Protein AF-A0A9P7XGH2-F1 (afdb_monomer_lite)

Secondary structure (DSSP, 8-state):
------------------------S---GGGSS-----HHHHHHHHHHHHHHHHHHHHHH--HHHHHHHHHHHHHHHHHS-TT-TTHHHHHHHHHHHHHHHHHHH--HHHHHHHHHHHHHHHHTS-TT-TTHHHHHHHHHHHHHHHHHHH--HHHHHHHHHHHHHHHHTSPTT-TTHHHHHHHH---SSS-------------S--

Sequence (206 aa):
MGQCVIYLRSFNQARTSAISPSYPVTMDMDTLVSDESDPETRAASLYNLALDLWDRFEQTGDRGDLDESIKYDQAALNLRPDGHPDRGSSLYNLAVGLRTRFKQTGDRDDLDESIKYHQAALNLRPEGHPDRGSSLNNLAVGLGTRFKQTGDRDDLDESIKYHQAALNLQPEGHPDRGCCLSQVGTRDHGTMPSVFKVERCRQCTE

Structure (mmCIF, N/CA/C/O backbone):
data_AF-A0A9P7XGH2-F1
#
_entry.id   AF-A0A9P7XGH2-F1
#
loop_
_atom_site.group_PDB
_atom_site.id
_atom_site.type_symbol
_atom_site.label_atom_id
_atom_site.label_alt_id
_atom_site.label_comp_id
_atom_site.label_asym_id
_atom_site.label_entity_id
_atom_site.label_seq_id
_atom_site.pdbx_PDB_ins_code
_atom_site.Cartn_x
_atom_site.Cartn_y
_atom_site.Cartn_z
_atom_site.occupancy
_atom_site.B_iso_or_equiv
_atom_site.auth_seq_id
_atom_site.auth_comp_id
_atom_site.auth_asym_id
_atom_site.auth_atom_id
_atom_site.pdbx_PDB_model_num
ATOM 1 N N . MET A 1 1 ? 78.042 18.418 -9.793 1.00 35.88 1 MET A N 1
ATOM 2 C CA . MET A 1 1 ? 78.919 17.842 -10.840 1.00 35.88 1 MET A CA 1
ATOM 3 C C . MET A 1 1 ? 78.740 16.330 -10.765 1.00 35.88 1 MET A C 1
ATOM 5 O O . MET A 1 1 ? 78.879 15.829 -9.666 1.00 35.88 1 MET A O 1
ATOM 9 N N . GLY A 1 2 ? 78.365 15.529 -11.755 1.00 34.88 2 GLY A N 1
ATOM 10 C CA . GLY A 1 2 ? 77.997 15.662 -13.163 1.00 34.88 2 GLY A CA 1
ATOM 11 C C . GLY A 1 2 ? 77.379 14.307 -13.587 1.00 34.88 2 GLY A C 1
ATOM 12 O O . GLY A 1 2 ? 77.587 13.302 -12.912 1.00 34.88 2 GLY A O 1
ATOM 13 N N . GLN A 1 3 ? 76.559 14.317 -14.637 1.00 38.09 3 GLN A N 1
ATOM 14 C CA . GLN A 1 3 ? 75.756 13.203 -15.176 1.00 38.09 3 GLN A CA 1
ATOM 15 C C . GLN A 1 3 ? 76.576 12.164 -15.974 1.00 38.09 3 GLN A C 1
ATOM 17 O O . GLN A 1 3 ? 77.674 12.488 -16.415 1.00 38.09 3 GLN A O 1
ATOM 22 N N . CYS A 1 4 ? 75.992 10.969 -16.205 1.00 29.88 4 CYS A N 1
ATOM 23 C CA . CYS A 1 4 ? 75.852 10.243 -17.503 1.00 29.88 4 CYS A CA 1
ATOM 24 C C . CYS A 1 4 ? 75.569 8.739 -17.265 1.00 29.88 4 CYS A C 1
ATOM 26 O O . CYS A 1 4 ? 76.458 8.021 -16.827 1.00 29.88 4 CYS A O 1
ATOM 28 N N . VAL A 1 5 ? 74.320 8.252 -17.222 1.00 39.16 5 VAL A N 1
ATOM 29 C CA . VAL A 1 5 ? 73.377 7.776 -18.274 1.00 39.16 5 VAL A CA 1
ATOM 30 C C . VAL A 1 5 ? 73.862 6.644 -19.226 1.00 39.16 5 VAL A C 1
ATOM 32 O O . VAL A 1 5 ? 74.855 6.779 -19.928 1.00 39.16 5 VAL A O 1
ATOM 35 N N . ILE A 1 6 ? 72.995 5.615 -19.305 1.00 37.88 6 ILE A N 1
ATOM 36 C CA . ILE A 1 6 ? 72.708 4.590 -20.342 1.00 37.88 6 ILE A CA 1
ATOM 37 C C . ILE A 1 6 ? 73.544 3.295 -20.352 1.00 37.88 6 ILE A C 1
ATOM 39 O O . ILE A 1 6 ? 74.638 3.227 -20.898 1.00 37.88 6 ILE A O 1
ATOM 43 N N . TYR A 1 7 ? 72.916 2.207 -19.882 1.00 31.69 7 TYR A N 1
ATOM 44 C CA . TYR A 1 7 ? 73.227 0.828 -20.272 1.00 31.69 7 TYR A CA 1
ATOM 45 C C . TYR A 1 7 ? 72.056 0.282 -21.105 1.00 31.69 7 TYR A C 1
ATOM 47 O O . TYR A 1 7 ? 70.979 0.024 -20.573 1.00 31.69 7 TYR A O 1
ATOM 55 N N . LEU A 1 8 ? 72.270 0.088 -22.407 1.00 32.69 8 LEU A N 1
ATOM 56 C CA . LEU A 1 8 ? 71.475 -0.818 -23.236 1.00 32.69 8 LEU A CA 1
ATOM 57 C C . LEU A 1 8 ? 72.338 -2.055 -23.489 1.00 32.69 8 LEU A C 1
ATOM 59 O O . LEU A 1 8 ? 73.343 -1.980 -24.194 1.00 32.69 8 LEU A O 1
ATOM 63 N N . ARG A 1 9 ? 71.962 -3.195 -22.907 1.00 38.41 9 ARG A N 1
ATOM 64 C CA . ARG A 1 9 ? 72.458 -4.505 -23.338 1.00 38.41 9 ARG A CA 1
ATOM 65 C C . ARG A 1 9 ? 71.292 -5.341 -23.831 1.00 38.41 9 ARG A C 1
ATOM 67 O O . ARG A 1 9 ? 70.479 -5.824 -23.052 1.00 38.41 9 ARG A O 1
ATOM 74 N N . SER A 1 10 ? 71.264 -5.508 -25.144 1.00 33.97 10 SER A N 1
ATOM 75 C CA . SER A 1 10 ? 70.539 -6.553 -25.847 1.00 33.97 10 SER A CA 1
ATOM 76 C C . SER A 1 10 ? 71.055 -7.924 -25.406 1.00 33.97 10 SER A C 1
ATOM 78 O O . SER A 1 10 ? 72.261 -8.163 -25.446 1.00 33.97 10 SER A O 1
ATOM 80 N N . PHE A 1 11 ? 70.157 -8.841 -25.051 1.00 33.25 11 PHE A N 1
ATOM 81 C CA . PHE A 1 11 ? 70.430 -10.275 -25.098 1.00 33.25 11 PHE A CA 1
ATOM 82 C C . PHE A 1 11 ? 69.208 -10.995 -25.661 1.00 33.25 11 PHE A C 1
ATOM 84 O O . PHE A 1 11 ? 68.096 -10.891 -25.155 1.00 33.25 11 PHE A O 1
ATOM 91 N N . ASN A 1 12 ? 69.451 -11.677 -26.770 1.00 30.53 12 ASN A N 1
ATOM 92 C CA . ASN A 1 12 ? 68.512 -12.474 -27.532 1.00 30.53 12 ASN A CA 1
ATOM 93 C C . ASN A 1 12 ? 68.791 -13.942 -27.180 1.00 30.53 12 ASN A C 1
ATOM 95 O O . ASN A 1 12 ? 69.929 -14.358 -27.375 1.00 30.53 12 ASN A O 1
ATOM 99 N N . GLN A 1 13 ? 67.811 -14.694 -26.658 1.00 34.50 13 GLN A N 1
ATOM 100 C CA . GLN A 1 13 ? 67.451 -16.053 -27.112 1.00 34.50 13 GLN A CA 1
ATOM 101 C C . GLN A 1 13 ? 66.527 -16.827 -26.145 1.00 34.50 13 GLN A C 1
ATOM 103 O O . GLN A 1 13 ? 66.853 -17.071 -24.992 1.00 34.50 13 GLN A O 1
ATOM 108 N N . ALA A 1 14 ? 65.443 -17.320 -26.756 1.00 33.69 14 ALA A N 1
ATOM 109 C CA . ALA A 1 14 ? 64.904 -18.685 -26.699 1.00 33.69 14 ALA A CA 1
ATOM 110 C C . ALA A 1 14 ? 64.031 -19.182 -25.517 1.00 33.69 14 ALA A C 1
ATOM 112 O O . ALA A 1 14 ? 64.507 -19.594 -24.470 1.00 33.69 14 ALA A O 1
ATOM 113 N N . ARG A 1 15 ? 62.747 -19.359 -25.887 1.00 42.00 15 ARG A N 1
ATOM 114 C CA . ARG A 1 15 ? 61.874 -20.549 -25.737 1.00 42.00 15 ARG A CA 1
ATOM 115 C C . ARG A 1 15 ? 61.476 -21.041 -24.338 1.00 42.00 15 ARG A C 1
ATOM 117 O O . ARG A 1 15 ? 62.204 -21.796 -23.716 1.00 42.00 15 ARG A O 1
ATOM 124 N N . THR A 1 16 ? 60.192 -20.846 -24.033 1.00 36.69 16 THR A N 1
ATOM 125 C CA . THR A 1 16 ? 59.239 -21.856 -23.511 1.00 36.69 16 THR A CA 1
ATOM 126 C C . THR A 1 16 ? 57.826 -21.399 -23.935 1.00 36.69 16 THR A C 1
ATOM 128 O O . THR A 1 16 ? 57.412 -20.293 -23.629 1.00 36.69 16 THR A O 1
ATOM 131 N N . SER A 1 17 ? 57.264 -21.972 -25.006 1.00 34.72 17 SER A N 1
ATOM 132 C CA . SER A 1 17 ? 56.155 -22.948 -25.005 1.00 34.72 17 SER A CA 1
ATOM 133 C C . SER A 1 17 ? 54.798 -22.435 -24.484 1.00 34.72 17 SER A C 1
ATOM 135 O O . SER A 1 17 ? 54.632 -22.276 -23.283 1.00 34.72 17 SER A O 1
ATOM 137 N N . ALA A 1 18 ? 53.835 -22.370 -25.421 1.00 37.03 18 ALA A N 1
ATOM 138 C CA . ALA A 1 18 ? 52.419 -22.760 -25.296 1.00 37.03 18 ALA A CA 1
ATOM 139 C C . ALA A 1 18 ? 51.323 -21.667 -25.445 1.00 37.03 18 ALA A C 1
ATOM 141 O O . ALA A 1 18 ? 51.061 -20.885 -24.544 1.00 37.03 18 ALA A O 1
ATOM 142 N N . ILE A 1 19 ? 50.623 -21.778 -26.588 1.00 37.81 19 ILE A N 1
ATOM 143 C CA . ILE A 1 19 ? 49.158 -21.729 -26.785 1.00 37.81 19 ILE A CA 1
ATOM 144 C C . ILE A 1 19 ? 48.459 -20.358 -26.733 1.00 37.81 19 ILE A C 1
ATOM 146 O O . ILE A 1 19 ? 48.062 -19.860 -25.686 1.00 37.81 19 ILE A O 1
ATOM 150 N N . SER A 1 20 ? 48.147 -19.846 -27.924 1.00 33.94 20 SER A N 1
ATOM 151 C CA . SER A 1 20 ? 46.993 -18.987 -28.199 1.00 33.94 20 SER A CA 1
ATOM 152 C C . SER A 1 20 ? 45.978 -19.776 -29.042 1.00 33.94 20 SER A C 1
ATOM 154 O O . SER A 1 20 ? 46.349 -20.266 -30.110 1.00 33.94 20 SER A O 1
ATOM 156 N N . PRO A 1 21 ? 44.703 -19.913 -28.634 1.00 38.50 21 PRO A N 1
ATOM 157 C CA . PRO A 1 21 ? 43.643 -20.261 -29.564 1.00 38.50 21 PRO A CA 1
ATOM 158 C C . PRO A 1 21 ? 43.155 -18.980 -30.245 1.00 38.50 21 PRO A C 1
ATOM 160 O O . PRO A 1 21 ? 42.639 -18.061 -29.611 1.00 38.50 21 PRO A O 1
ATOM 163 N N . SER A 1 22 ? 43.350 -18.931 -31.556 1.00 40.28 22 SER A N 1
ATOM 164 C CA . SER A 1 22 ? 42.705 -18.002 -32.475 1.00 40.28 22 SER A CA 1
ATOM 165 C C . SER A 1 22 ? 41.185 -18.192 -32.428 1.00 40.28 22 SER A C 1
ATOM 167 O O . SER A 1 22 ? 40.693 -19.234 -32.861 1.00 40.28 22 SER A O 1
ATOM 169 N N . TYR A 1 23 ? 40.439 -17.203 -31.935 1.00 42.50 23 TYR A N 1
ATOM 170 C CA . TYR A 1 23 ? 38.986 -17.169 -32.108 1.00 42.50 23 TYR A CA 1
ATOM 171 C C . TYR A 1 23 ? 38.669 -16.789 -33.563 1.00 42.50 23 TYR A C 1
ATOM 173 O O . TYR A 1 23 ? 39.132 -15.738 -34.018 1.00 42.50 23 TYR A O 1
ATOM 181 N N . PRO A 1 24 ? 37.934 -17.617 -34.327 1.00 38.97 24 PRO A N 1
ATOM 182 C CA . PRO A 1 24 ? 37.525 -17.248 -35.671 1.00 38.97 24 PRO A CA 1
ATOM 183 C C . PRO A 1 24 ? 36.472 -16.135 -35.614 1.00 38.97 24 PRO A C 1
ATOM 185 O O . PRO A 1 24 ? 35.442 -16.241 -34.953 1.00 38.97 24 PRO A O 1
ATOM 188 N N . VAL A 1 25 ? 36.768 -15.057 -36.335 1.00 48.22 25 VAL A N 1
ATOM 189 C CA . VAL A 1 25 ? 35.866 -13.951 -36.650 1.00 48.22 25 VAL A CA 1
ATOM 190 C C . VAL A 1 25 ? 34.803 -14.475 -37.611 1.00 48.22 25 VAL A C 1
ATOM 192 O O . VAL A 1 25 ? 35.104 -14.712 -38.775 1.00 48.22 25 VAL A O 1
ATOM 195 N N . THR A 1 26 ? 33.600 -14.726 -37.100 1.00 48.69 26 THR A N 1
ATOM 196 C CA . THR A 1 26 ? 32.286 -14.641 -37.775 1.00 48.69 26 THR A CA 1
ATOM 197 C C . THR A 1 26 ? 31.223 -15.084 -36.761 1.00 48.69 26 THR A C 1
ATOM 199 O O . THR A 1 26 ? 30.710 -16.194 -36.808 1.00 48.69 26 THR A O 1
ATOM 202 N N . MET A 1 27 ? 30.930 -14.230 -35.773 1.00 39.72 27 MET A N 1
ATOM 203 C CA . MET A 1 27 ? 29.610 -14.269 -35.135 1.00 39.72 27 MET A CA 1
ATOM 204 C C . MET A 1 27 ? 28.707 -13.404 -36.003 1.00 39.72 27 MET A C 1
ATOM 206 O O . MET A 1 27 ? 28.924 -12.196 -36.109 1.00 39.72 27 MET A O 1
ATOM 210 N N . ASP A 1 28 ? 27.762 -14.050 -36.677 1.00 37.66 28 ASP A N 1
ATOM 211 C CA . ASP A 1 28 ? 26.707 -13.393 -37.434 1.00 37.66 28 ASP A CA 1
ATOM 212 C C . ASP A 1 28 ? 25.962 -12.406 -36.529 1.00 37.66 28 ASP A C 1
ATOM 214 O O . ASP A 1 28 ? 25.373 -12.781 -35.511 1.00 37.66 28 ASP A O 1
ATOM 218 N N . MET A 1 29 ? 25.968 -11.132 -36.926 1.00 45.00 29 MET A N 1
ATOM 219 C CA . MET A 1 29 ? 25.292 -10.032 -36.229 1.00 45.00 29 MET A CA 1
ATOM 220 C C . MET A 1 29 ? 23.754 -10.125 -36.303 1.00 45.00 29 MET A C 1
ATOM 222 O O . MET A 1 29 ? 23.057 -9.264 -35.775 1.00 45.00 29 MET A O 1
ATOM 226 N N . ASP A 1 30 ? 23.237 -11.193 -36.916 1.00 39.75 30 ASP A N 1
ATOM 227 C CA . ASP A 1 30 ? 21.816 -11.518 -37.047 1.00 39.75 30 ASP A CA 1
ATOM 228 C C . ASP A 1 30 ? 21.287 -12.418 -35.910 1.00 39.75 30 ASP A C 1
ATOM 230 O O . ASP A 1 30 ? 20.119 -12.791 -35.912 1.00 39.75 30 ASP A O 1
ATOM 234 N N . THR A 1 31 ? 22.104 -12.741 -34.896 1.00 45.72 31 THR A N 1
ATOM 235 C CA . THR A 1 31 ? 21.651 -13.474 -33.688 1.00 45.72 31 THR A CA 1
ATOM 236 C C . THR A 1 31 ? 21.409 -12.592 -32.456 1.00 45.72 31 THR A C 1
ATOM 238 O O . THR A 1 31 ? 21.076 -13.105 -31.392 1.00 45.72 31 THR A O 1
ATOM 241 N N . LEU A 1 32 ? 21.507 -11.262 -32.582 1.00 43.69 32 LEU A N 1
ATOM 242 C CA . LEU A 1 32 ? 21.232 -10.307 -31.492 1.00 43.69 32 LEU A CA 1
ATOM 243 C C . LEU A 1 32 ? 19.833 -9.667 -31.551 1.00 43.69 32 LEU A C 1
ATOM 245 O O . LEU A 1 32 ? 19.589 -8.658 -30.893 1.00 43.69 32 LEU A O 1
ATOM 249 N N . VAL A 1 33 ? 18.903 -10.236 -32.322 1.00 49.38 33 VAL A N 1
ATOM 250 C CA . VAL A 1 33 ? 17.523 -9.731 -32.430 1.00 49.38 33 VAL A CA 1
ATOM 251 C C . VAL A 1 33 ? 16.528 -10.873 -32.252 1.00 49.38 33 VAL A C 1
ATOM 253 O O . VAL A 1 33 ? 15.827 -11.253 -33.182 1.00 49.38 33 VAL A O 1
ATOM 256 N N . SER A 1 34 ? 16.484 -11.428 -31.043 1.00 44.69 34 SER A N 1
ATOM 257 C CA . SER A 1 34 ? 15.347 -12.209 -30.541 1.00 44.69 34 SER A CA 1
ATOM 258 C C . SER A 1 34 ? 15.604 -12.635 -29.097 1.00 44.69 34 SER A C 1
ATOM 260 O O . SER A 1 34 ? 15.965 -13.780 -28.852 1.00 44.69 34 SER A O 1
ATOM 262 N N . ASP A 1 35 ? 15.429 -11.719 -28.147 1.00 44.25 35 ASP A N 1
ATOM 263 C CA . ASP A 1 35 ? 14.868 -12.114 -26.856 1.00 44.25 35 ASP A CA 1
ATOM 264 C C . ASP A 1 35 ? 14.103 -10.926 -26.272 1.00 44.25 35 ASP A C 1
ATOM 266 O O . ASP A 1 35 ? 14.626 -9.814 -26.150 1.00 44.25 35 ASP A O 1
ATOM 270 N N . GLU A 1 36 ? 12.820 -11.139 -26.013 1.00 56.22 36 GLU A N 1
ATOM 271 C CA . GLU A 1 36 ? 11.999 -10.202 -25.261 1.00 56.22 36 GLU A CA 1
ATOM 272 C C . GLU A 1 36 ? 12.657 -9.997 -23.893 1.00 56.22 36 GLU A C 1
ATOM 274 O O . GLU A 1 36 ? 13.197 -10.942 -23.326 1.00 56.22 36 GLU A O 1
ATOM 279 N N . SER A 1 37 ? 12.674 -8.771 -23.368 1.00 67.69 37 SER A N 1
ATOM 280 C CA . SER A 1 37 ? 13.328 -8.489 -22.088 1.00 67.69 37 SER A CA 1
ATOM 281 C C . SER A 1 37 ? 12.903 -9.499 -21.017 1.00 67.69 37 SER A C 1
ATOM 283 O O . SER A 1 37 ? 11.708 -9.624 -20.739 1.00 67.69 37 SER A O 1
ATOM 285 N N . ASP A 1 38 ? 13.886 -10.205 -20.438 1.00 84.62 38 ASP A N 1
ATOM 286 C CA . ASP A 1 38 ? 13.696 -11.162 -19.342 1.00 84.62 38 ASP A CA 1
ATOM 287 C C . ASP A 1 38 ? 12.656 -10.607 -18.349 1.00 84.62 38 ASP A C 1
ATOM 289 O O . ASP A 1 38 ? 12.800 -9.447 -17.926 1.00 84.62 38 ASP A O 1
ATOM 293 N N . PRO A 1 39 ? 11.590 -11.366 -18.014 1.00 85.38 39 PRO A N 1
ATOM 294 C CA . PRO A 1 39 ? 10.524 -10.912 -17.127 1.00 85.38 39 PRO A CA 1
ATOM 295 C C . PRO A 1 39 ? 11.025 -10.241 -15.850 1.00 85.38 39 PRO A C 1
ATOM 297 O O . PRO A 1 39 ? 10.386 -9.296 -15.389 1.00 85.38 39 PRO A O 1
ATOM 300 N N . GLU A 1 40 ? 12.183 -10.657 -15.331 1.00 86.75 40 GLU A N 1
ATOM 301 C CA . GLU A 1 40 ? 12.809 -10.039 -14.163 1.00 86.75 40 GLU A CA 1
ATOM 302 C C . GLU A 1 40 ? 13.308 -8.618 -14.438 1.00 86.75 40 GLU A C 1
ATOM 304 O O . GLU A 1 40 ? 12.942 -7.663 -13.748 1.00 86.75 40 GLU A O 1
ATOM 309 N N . THR A 1 41 ? 14.075 -8.444 -15.515 1.00 89.62 41 THR A N 1
ATOM 310 C CA . THR A 1 41 ? 14.550 -7.121 -15.947 1.00 89.62 41 THR A CA 1
ATOM 311 C C . THR A 1 41 ? 13.370 -6.194 -16.249 1.00 89.62 41 THR A C 1
ATOM 313 O O . THR A 1 41 ? 13.388 -5.002 -15.917 1.00 89.62 41 THR A O 1
ATOM 316 N N . ARG A 1 42 ? 12.301 -6.741 -16.837 1.00 92.50 42 ARG A N 1
ATOM 317 C CA . ARG A 1 42 ? 11.059 -6.006 -17.085 1.00 92.50 42 ARG A CA 1
ATOM 318 C C . ARG A 1 42 ? 10.349 -5.624 -15.784 1.00 92.50 42 ARG A C 1
ATOM 320 O O . ARG A 1 42 ? 9.929 -4.475 -15.661 1.00 92.50 42 ARG A O 1
ATOM 327 N N . ALA A 1 43 ? 10.229 -6.538 -14.822 1.00 93.75 43 ALA A N 1
ATOM 328 C CA . ALA A 1 43 ? 9.607 -6.276 -13.526 1.00 93.75 43 ALA A CA 1
ATOM 329 C C . ALA A 1 43 ? 10.348 -5.177 -12.757 1.00 93.75 43 ALA A C 1
ATOM 331 O O . ALA A 1 43 ? 9.717 -4.238 -12.271 1.00 93.75 43 ALA A O 1
ATOM 332 N N . ALA A 1 44 ? 11.681 -5.250 -12.711 1.00 93.12 44 ALA A N 1
ATOM 333 C CA . ALA A 1 44 ? 12.521 -4.234 -12.086 1.00 93.12 44 ALA A CA 1
ATOM 334 C C . ALA A 1 44 ? 12.368 -2.862 -12.764 1.00 93.12 44 ALA A C 1
ATOM 336 O O . ALA A 1 44 ? 12.224 -1.849 -12.082 1.00 93.12 44 ALA A O 1
ATOM 337 N N . SER A 1 45 ? 12.325 -2.824 -14.100 1.00 94.75 45 SER A N 1
ATOM 338 C CA . SER A 1 45 ? 12.139 -1.573 -14.851 1.00 94.75 45 SER A CA 1
ATOM 339 C C . SER A 1 45 ? 10.781 -0.922 -14.569 1.00 94.75 45 SER A C 1
ATOM 341 O O . SER A 1 45 ? 10.707 0.287 -14.371 1.00 94.75 45 SER A O 1
ATOM 343 N N . LEU A 1 46 ? 9.708 -1.721 -14.521 1.00 96.19 46 LEU A N 1
ATOM 344 C CA . LEU A 1 46 ? 8.362 -1.236 -14.195 1.00 96.19 46 LEU A CA 1
ATOM 345 C C . LEU A 1 46 ? 8.284 -0.729 -12.753 1.00 96.19 46 LEU A C 1
ATOM 347 O O . LEU A 1 46 ? 7.699 0.320 -12.508 1.00 96.19 46 LEU A O 1
ATOM 351 N N . TYR A 1 47 ? 8.902 -1.447 -11.816 1.00 94.38 47 TYR A N 1
ATOM 352 C CA . TYR A 1 47 ? 8.970 -1.041 -10.416 1.00 94.38 47 TYR A CA 1
ATOM 353 C C . TYR A 1 47 ? 9.722 0.288 -10.241 1.00 94.38 47 TYR A C 1
ATOM 355 O O . TYR A 1 47 ? 9.236 1.180 -9.556 1.00 94.38 47 TYR A O 1
ATOM 363 N N . ASN A 1 48 ? 10.863 0.465 -10.910 1.00 95.56 48 ASN A N 1
ATOM 364 C CA . ASN A 1 48 ? 11.608 1.726 -10.850 1.00 95.56 48 ASN A CA 1
ATOM 365 C C . ASN A 1 48 ? 10.819 2.887 -11.467 1.00 95.56 48 ASN A C 1
ATOM 367 O O . ASN A 1 48 ? 10.787 3.971 -10.900 1.00 95.56 48 ASN A O 1
ATOM 371 N N . LEU A 1 49 ? 10.112 2.649 -12.576 1.00 96.69 49 LEU A N 1
ATOM 372 C CA . LEU A 1 49 ? 9.228 3.659 -13.154 1.00 96.69 49 LEU A CA 1
ATOM 373 C C . LEU A 1 49 ? 8.089 4.041 -12.195 1.00 96.69 49 LEU A C 1
ATOM 375 O O . LEU A 1 49 ? 7.730 5.213 -12.105 1.00 96.69 49 LEU A O 1
ATOM 379 N N . ALA A 1 50 ? 7.534 3.070 -11.463 1.00 97.25 50 ALA A N 1
ATOM 380 C CA . ALA A 1 50 ? 6.525 3.335 -10.441 1.00 97.25 50 ALA A CA 1
ATOM 381 C C . ALA A 1 50 ? 7.069 4.228 -9.313 1.00 97.25 50 ALA A C 1
ATOM 383 O O . ALA A 1 50 ? 6.355 5.130 -8.870 1.00 97.25 50 ALA A O 1
ATOM 384 N N . LEU A 1 51 ? 8.323 4.013 -8.895 1.00 96.56 51 LEU A N 1
ATOM 385 C CA . LEU A 1 51 ? 9.012 4.854 -7.911 1.00 96.56 51 LEU A CA 1
ATOM 386 C C . LEU A 1 51 ? 9.249 6.277 -8.432 1.00 96.56 51 LEU A C 1
ATOM 388 O O . LEU A 1 51 ? 8.895 7.231 -7.751 1.00 96.56 51 LEU A O 1
ATOM 392 N N . ASP A 1 52 ? 9.757 6.434 -9.656 1.00 97.56 52 ASP A N 1
ATOM 393 C CA . ASP A 1 52 ? 10.001 7.760 -10.243 1.00 97.56 52 ASP A CA 1
ATOM 394 C C . ASP A 1 52 ? 8.703 8.584 -10.351 1.00 97.56 52 ASP A C 1
ATOM 396 O O . ASP A 1 52 ? 8.680 9.795 -10.110 1.00 97.56 52 ASP A O 1
ATOM 400 N N . LEU A 1 53 ? 7.597 7.921 -10.707 1.00 97.31 53 LEU A N 1
ATOM 401 C CA . LEU A 1 53 ? 6.271 8.536 -10.758 1.00 97.31 53 LEU A CA 1
ATOM 402 C C . LEU A 1 53 ? 5.742 8.872 -9.364 1.00 97.31 53 LEU A C 1
ATOM 404 O O . LEU A 1 53 ? 5.149 9.933 -9.182 1.00 97.31 53 LEU A O 1
ATOM 408 N N . TRP A 1 54 ? 5.980 8.009 -8.377 1.00 95.62 54 TRP A N 1
ATOM 409 C CA . TRP A 1 54 ? 5.651 8.297 -6.985 1.00 95.62 54 TRP A CA 1
ATOM 410 C C . TRP A 1 54 ? 6.400 9.539 -6.482 1.00 95.62 54 TRP A C 1
ATOM 412 O O . TRP A 1 54 ? 5.775 10.459 -5.956 1.00 95.62 54 TRP A O 1
ATOM 422 N N . ASP A 1 55 ? 7.706 9.624 -6.724 1.00 96.00 55 ASP A N 1
ATOM 423 C CA . ASP A 1 55 ? 8.525 10.767 -6.313 1.00 96.00 55 ASP A CA 1
ATOM 424 C C . ASP A 1 55 ? 8.056 12.064 -6.990 1.00 96.00 55 ASP A C 1
ATOM 426 O O . ASP A 1 55 ? 7.981 13.125 -6.357 1.00 96.00 55 ASP A O 1
ATOM 430 N N . ARG A 1 56 ? 7.685 11.993 -8.276 1.00 96.50 56 ARG A N 1
ATOM 431 C CA . ARG A 1 56 ? 7.106 13.135 -9.002 1.00 96.50 56 ARG A CA 1
ATOM 432 C C . ARG A 1 56 ? 5.746 13.532 -8.434 1.00 96.50 56 ARG A C 1
ATOM 434 O O . ARG A 1 56 ? 5.489 14.729 -8.264 1.00 96.50 56 ARG A O 1
ATOM 441 N N . PHE A 1 57 ? 4.905 12.562 -8.085 1.00 96.44 57 PHE A N 1
ATOM 442 C CA . PHE A 1 57 ? 3.641 12.803 -7.399 1.00 96.44 57 PHE A CA 1
ATOM 443 C C . PHE A 1 57 ? 3.860 13.496 -6.046 1.00 96.44 57 PHE A C 1
ATOM 445 O O . PHE A 1 57 ? 3.173 14.472 -5.752 1.00 96.44 57 PHE A O 1
ATOM 452 N N . GLU A 1 58 ? 4.822 13.059 -5.231 1.00 94.56 58 GLU A N 1
ATOM 453 C CA . GLU A 1 58 ? 5.088 13.689 -3.930 1.00 94.56 58 GLU A CA 1
ATOM 454 C C . GLU A 1 58 ? 5.545 15.148 -4.069 1.00 94.56 58 GLU A C 1
ATOM 456 O O . GLU A 1 58 ? 5.197 15.991 -3.236 1.00 94.56 58 GLU A O 1
ATOM 461 N N . GLN A 1 59 ? 6.263 15.472 -5.147 1.00 95.56 59 GLN A N 1
ATOM 462 C CA . GLN A 1 59 ? 6.725 16.832 -5.435 1.00 95.56 59 GLN A CA 1
ATOM 463 C C . GLN A 1 59 ? 5.628 17.738 -6.009 1.00 95.56 59 GLN A C 1
ATOM 465 O O . GLN A 1 59 ? 5.574 18.927 -5.689 1.00 95.56 59 GLN A O 1
ATOM 470 N N . THR A 1 60 ? 4.773 17.205 -6.882 1.00 96.12 60 THR A N 1
ATOM 471 C CA . THR A 1 60 ? 3.828 18.006 -7.683 1.00 96.12 60 THR A CA 1
ATOM 472 C C . THR A 1 60 ? 2.388 17.932 -7.184 1.00 96.12 60 THR A C 1
ATOM 474 O O . THR A 1 60 ? 1.600 18.849 -7.419 1.00 96.12 60 THR A O 1
ATOM 477 N N . GLY A 1 61 ? 2.035 16.849 -6.494 1.00 92.25 61 GLY A N 1
ATOM 478 C CA . GLY A 1 61 ? 0.662 16.478 -6.177 1.00 92.25 61 GLY A CA 1
ATOM 479 C C . GLY A 1 61 ? -0.155 16.021 -7.389 1.00 92.25 61 GLY A C 1
ATOM 480 O O . GLY A 1 61 ? -1.379 15.927 -7.263 1.00 92.25 61 GLY A O 1
ATOM 481 N N . ASP A 1 62 ? 0.468 15.764 -8.547 1.00 95.56 62 ASP A N 1
ATOM 482 C CA . ASP A 1 62 ? -0.248 15.354 -9.756 1.00 95.56 62 ASP A CA 1
ATOM 483 C C . ASP A 1 62 ? -0.825 13.944 -9.603 1.00 95.56 62 ASP A C 1
ATOM 485 O O . ASP A 1 62 ? -0.122 12.938 -9.540 1.00 95.56 62 ASP A O 1
ATOM 489 N N . ARG A 1 63 ? -2.153 13.862 -9.570 1.00 94.69 63 ARG A N 1
ATOM 490 C CA . ARG A 1 63 ? -2.866 12.594 -9.452 1.00 94.69 63 ARG A CA 1
ATOM 491 C C . ARG A 1 63 ? -2.580 11.633 -10.612 1.00 94.69 63 ARG A C 1
ATOM 493 O O . ARG A 1 63 ? -2.623 10.425 -10.388 1.00 94.69 63 ARG A O 1
ATOM 500 N N . GLY A 1 64 ? -2.301 12.136 -11.815 1.00 96.25 64 GLY A N 1
ATOM 501 C CA . GLY A 1 64 ? -1.954 11.288 -12.957 1.00 96.25 64 GLY A CA 1
ATOM 502 C C . GLY A 1 64 ? -0.729 10.423 -12.663 1.00 96.25 64 GLY A C 1
ATOM 503 O O . GLY A 1 64 ? -0.738 9.227 -12.946 1.00 96.25 64 GLY A O 1
ATOM 504 N N . ASP A 1 65 ? 0.263 10.998 -11.989 1.00 97.06 65 ASP A N 1
ATOM 505 C CA . ASP A 1 65 ? 1.493 10.308 -11.602 1.00 97.06 65 ASP A CA 1
ATOM 506 C C . ASP A 1 65 ? 1.234 9.213 -10.569 1.00 97.06 65 ASP A C 1
ATOM 508 O O . ASP A 1 65 ? 1.768 8.110 -10.679 1.00 97.06 65 ASP A O 1
ATOM 512 N N . LEU A 1 66 ? 0.359 9.486 -9.598 1.00 96.94 66 LEU A N 1
ATOM 513 C CA . LEU A 1 66 ? -0.066 8.495 -8.611 1.00 96.94 66 LEU A CA 1
ATOM 514 C C . LEU A 1 66 ? -0.796 7.316 -9.272 1.00 96.94 66 LEU A C 1
ATOM 516 O O . LEU A 1 66 ? -0.511 6.158 -8.966 1.00 96.94 66 LEU A O 1
ATOM 520 N N . ASP A 1 67 ? -1.733 7.602 -10.178 1.00 97.56 67 ASP A N 1
ATOM 521 C CA . ASP A 1 67 ? -2.502 6.570 -10.876 1.00 97.56 67 ASP A CA 1
ATOM 522 C C . ASP A 1 67 ? -1.604 5.725 -11.806 1.00 97.56 67 ASP A C 1
ATOM 524 O O . ASP A 1 67 ? -1.765 4.501 -11.881 1.00 97.56 67 ASP A O 1
ATOM 528 N N . GLU A 1 68 ? -0.618 6.338 -12.470 1.00 97.50 68 GLU A N 1
ATOM 529 C CA . GLU A 1 68 ? 0.380 5.607 -13.258 1.00 97.50 68 GLU A CA 1
ATOM 530 C C . GLU A 1 68 ? 1.331 4.783 -12.380 1.00 97.50 68 GLU A C 1
ATOM 532 O O . GLU A 1 68 ? 1.594 3.624 -12.709 1.00 97.50 68 GLU A O 1
ATOM 537 N N . SER A 1 69 ? 1.795 5.325 -11.250 1.00 97.44 69 SER A N 1
ATOM 538 C CA . SER A 1 69 ? 2.637 4.607 -10.285 1.00 97.44 69 SER A CA 1
ATOM 539 C C . SER A 1 69 ? 1.959 3.314 -9.812 1.00 97.44 69 SER A C 1
ATOM 541 O O . SER A 1 69 ? 2.518 2.228 -9.975 1.00 97.44 69 SER A O 1
ATOM 543 N N . ILE A 1 70 ? 0.692 3.396 -9.382 1.00 97.75 70 ILE A N 1
ATOM 544 C CA . ILE A 1 70 ? -0.124 2.232 -8.983 1.00 97.75 70 ILE A CA 1
ATOM 545 C C . ILE A 1 70 ? -0.208 1.197 -10.115 1.00 97.75 70 ILE A C 1
ATOM 547 O O . ILE A 1 70 ? -0.062 -0.009 -9.889 1.00 97.75 70 ILE A O 1
ATOM 551 N N . LYS A 1 71 ? -0.434 1.651 -11.353 1.00 97.81 71 LYS A N 1
ATOM 552 C CA . LYS A 1 71 ? -0.526 0.769 -12.523 1.00 97.81 71 LYS A CA 1
ATOM 553 C C . LYS A 1 71 ? 0.791 0.032 -12.789 1.00 97.81 71 LYS A C 1
ATOM 555 O O . LYS A 1 71 ? 0.761 -1.159 -13.114 1.00 97.81 71 LYS A O 1
ATOM 560 N N . TYR A 1 72 ? 1.927 0.714 -12.677 1.00 96.94 72 TYR A N 1
ATOM 561 C CA . TYR A 1 72 ? 3.237 0.107 -12.906 1.00 96.94 72 TYR A CA 1
ATOM 562 C C . TYR A 1 72 ? 3.663 -0.819 -11.765 1.00 96.94 72 TYR A C 1
ATOM 564 O O . TYR A 1 72 ? 4.172 -1.905 -12.049 1.00 96.94 72 TYR A O 1
ATOM 572 N N . ASP A 1 73 ? 3.359 -0.478 -10.512 1.00 95.56 73 ASP A N 1
ATOM 573 C CA . ASP A 1 73 ? 3.556 -1.375 -9.369 1.00 95.56 73 ASP A CA 1
ATOM 574 C C . ASP A 1 73 ? 2.754 -2.674 -9.527 1.00 95.56 73 ASP A C 1
ATOM 576 O O . ASP A 1 73 ? 3.287 -3.769 -9.327 1.00 95.56 73 ASP A O 1
ATOM 580 N N . GLN A 1 74 ? 1.493 -2.582 -9.969 1.00 97.06 74 GLN A N 1
ATOM 581 C CA . GLN A 1 74 ? 0.670 -3.758 -10.256 1.00 97.06 74 GLN A CA 1
ATOM 582 C C . GLN A 1 74 ? 1.256 -4.601 -11.399 1.00 97.06 74 GLN A C 1
ATOM 584 O O . GLN A 1 74 ? 1.266 -5.833 -11.326 1.00 97.06 74 GLN A O 1
ATOM 589 N N . ALA A 1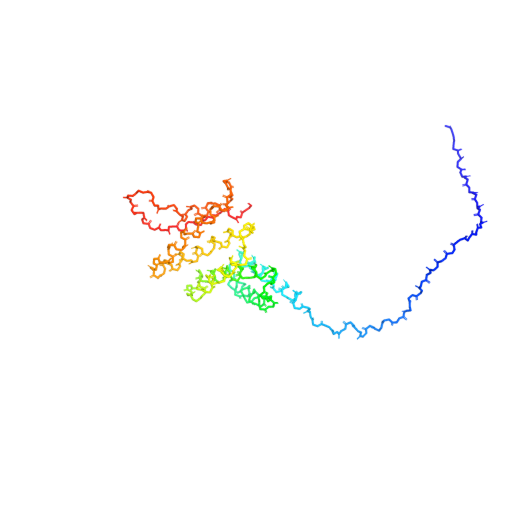 75 ? 1.755 -3.958 -12.457 1.00 95.69 75 ALA A N 1
ATOM 590 C CA . ALA A 1 75 ? 2.387 -4.656 -13.572 1.00 95.69 75 ALA A CA 1
ATOM 591 C C . ALA A 1 75 ? 3.682 -5.368 -13.140 1.00 95.69 75 ALA A C 1
ATOM 593 O O . ALA A 1 75 ? 3.889 -6.522 -13.515 1.00 95.69 75 ALA A O 1
ATOM 594 N N . ALA A 1 76 ? 4.513 -4.725 -12.315 1.00 94.50 76 ALA A N 1
ATOM 595 C CA . ALA A 1 76 ? 5.711 -5.331 -11.740 1.00 94.50 76 ALA A CA 1
ATOM 596 C C . ALA A 1 76 ? 5.362 -6.512 -10.820 1.00 94.50 76 ALA A C 1
ATOM 598 O O . ALA A 1 76 ? 5.979 -7.574 -10.906 1.00 94.50 76 ALA A O 1
ATOM 599 N N . LEU A 1 77 ? 4.329 -6.366 -9.984 1.00 95.56 77 LEU A N 1
ATOM 600 C CA . LEU A 1 77 ? 3.857 -7.422 -9.090 1.00 95.56 77 LEU A CA 1
ATOM 601 C C . LEU A 1 77 ? 3.390 -8.670 -9.853 1.00 95.56 77 LEU A C 1
ATOM 603 O O . LEU A 1 77 ? 3.657 -9.790 -9.417 1.00 95.56 77 LEU A O 1
ATOM 607 N N . ASN A 1 78 ? 2.722 -8.486 -10.994 1.00 95.31 78 ASN A N 1
ATOM 608 C CA . ASN A 1 78 ? 2.248 -9.589 -11.834 1.00 95.31 78 ASN A CA 1
ATOM 609 C C . ASN A 1 78 ? 3.394 -10.397 -12.464 1.00 95.31 78 ASN A C 1
ATOM 611 O O . ASN A 1 78 ? 3.199 -11.563 -12.800 1.00 95.31 78 ASN A O 1
ATOM 615 N N . LEU A 1 79 ? 4.576 -9.793 -12.613 1.00 94.44 79 LEU A N 1
ATOM 616 C CA . LEU A 1 79 ? 5.777 -10.453 -13.128 1.00 94.44 79 LEU A CA 1
ATOM 617 C C . LEU A 1 79 ? 6.639 -11.088 -12.025 1.00 94.44 79 LEU A C 1
ATOM 619 O O . LEU A 1 79 ? 7.546 -11.853 -12.334 1.00 94.44 79 LEU A O 1
ATOM 623 N N . ARG A 1 80 ? 6.351 -10.812 -10.746 1.00 93.94 80 ARG A N 1
ATOM 624 C CA . ARG A 1 80 ? 7.082 -11.341 -9.584 1.00 93.94 80 ARG A CA 1
ATOM 625 C C . ARG A 1 80 ? 6.280 -12.473 -8.932 1.00 93.94 80 ARG A C 1
ATOM 627 O O . ARG A 1 80 ? 5.395 -12.170 -8.130 1.00 93.94 80 ARG A O 1
ATOM 634 N N . PRO A 1 81 ? 6.538 -13.758 -9.241 1.00 91.56 81 PRO A N 1
ATOM 635 C CA . PRO A 1 81 ? 5.773 -14.881 -8.690 1.00 91.56 81 PRO A CA 1
ATOM 636 C C . PRO A 1 81 ? 5.952 -15.029 -7.172 1.00 91.56 81 PRO A C 1
ATOM 638 O O . PRO A 1 81 ? 6.824 -14.411 -6.558 1.00 91.56 81 PRO A O 1
ATOM 641 N N . ASP A 1 82 ?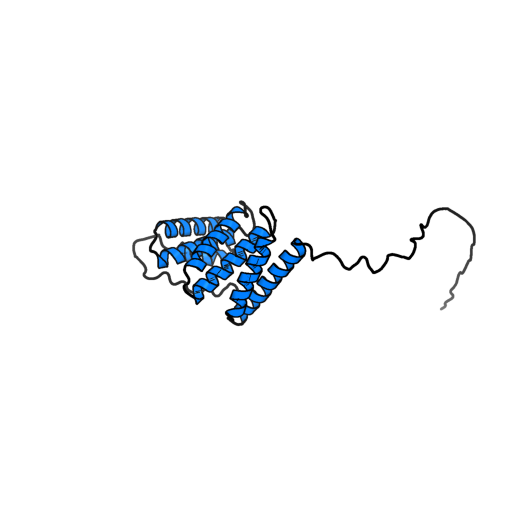 5.127 -15.870 -6.545 1.00 90.25 82 ASP A N 1
ATOM 642 C CA . ASP A 1 82 ? 5.258 -16.165 -5.116 1.00 90.25 82 ASP A CA 1
ATOM 643 C C . ASP A 1 82 ? 6.655 -16.723 -4.789 1.00 90.25 82 ASP A C 1
ATOM 645 O O . ASP A 1 82 ? 7.183 -17.583 -5.491 1.00 90.25 82 ASP A O 1
ATOM 649 N N . GLY A 1 83 ? 7.266 -16.202 -3.721 1.00 87.56 83 GLY A N 1
ATOM 650 C CA . GLY A 1 83 ? 8.651 -16.504 -3.344 1.00 87.56 83 GLY A CA 1
ATOM 651 C C . GLY A 1 83 ? 9.710 -15.596 -3.981 1.00 87.56 83 GLY A C 1
ATOM 652 O O . GLY A 1 83 ? 10.868 -15.668 -3.575 1.00 87.56 83 GLY A O 1
ATOM 653 N N . HIS A 1 84 ? 9.341 -14.714 -4.919 1.00 91.00 84 HIS A N 1
ATOM 654 C CA . HIS A 1 84 ? 10.273 -13.730 -5.472 1.00 91.00 84 HIS A CA 1
ATOM 655 C C . HIS A 1 84 ? 10.751 -12.741 -4.387 1.00 91.00 84 HIS A C 1
ATOM 657 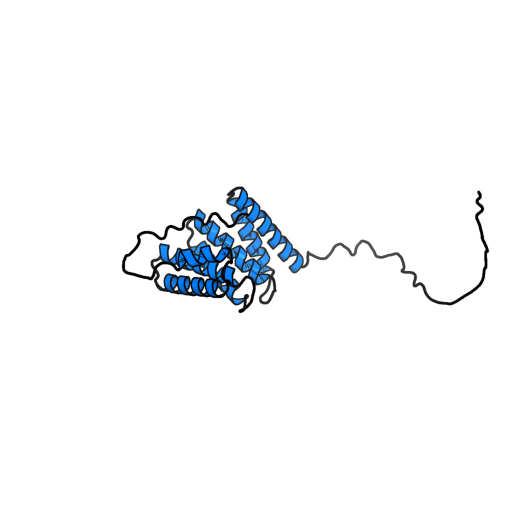O O . HIS A 1 84 ? 9.901 -12.185 -3.679 1.00 91.00 84 HIS A O 1
ATOM 663 N N . PRO A 1 85 ? 12.067 -12.463 -4.264 1.00 89.00 85 PRO A N 1
ATOM 664 C CA . PRO A 1 85 ? 12.618 -11.620 -3.196 1.00 89.00 85 PRO A CA 1
ATOM 665 C C . PRO A 1 85 ? 11.980 -10.224 -3.142 1.00 89.00 85 PRO A C 1
ATOM 667 O O . PRO A 1 85 ? 11.584 -9.762 -2.075 1.00 89.00 85 PRO A O 1
ATOM 670 N N . ASP A 1 86 ? 11.764 -9.598 -4.300 1.00 91.69 86 ASP A N 1
ATOM 671 C CA . ASP A 1 86 ? 11.228 -8.231 -4.365 1.00 91.69 86 ASP A CA 1
ATOM 672 C C . ASP A 1 86 ? 9.694 -8.145 -4.352 1.00 91.69 86 ASP A C 1
ATOM 674 O O . ASP A 1 86 ? 9.121 -7.051 -4.404 1.00 91.69 86 ASP A O 1
ATOM 678 N N . ARG A 1 87 ? 8.984 -9.280 -4.277 1.00 94.38 87 ARG A N 1
ATOM 679 C CA . ARG A 1 87 ? 7.509 -9.283 -4.267 1.00 94.38 87 ARG A CA 1
ATOM 680 C C . ARG A 1 87 ? 6.955 -8.537 -3.057 1.00 94.38 87 ARG A C 1
ATOM 682 O O . ARG A 1 87 ? 5.978 -7.802 -3.186 1.00 94.38 87 ARG A O 1
ATOM 689 N N . GLY A 1 88 ? 7.604 -8.675 -1.900 1.00 94.62 88 GLY A N 1
ATOM 690 C CA . GLY A 1 88 ? 7.227 -7.956 -0.681 1.00 94.62 88 GLY A CA 1
ATOM 691 C C . GLY A 1 88 ? 7.348 -6.435 -0.809 1.00 94.62 88 GLY A C 1
ATOM 692 O O . GLY A 1 88 ? 6.569 -5.712 -0.190 1.00 94.62 88 GLY A O 1
ATOM 693 N N . SER A 1 89 ? 8.287 -5.942 -1.616 1.00 92.62 89 SER A N 1
ATOM 694 C CA . SER A 1 89 ? 8.459 -4.509 -1.882 1.00 92.62 89 SER A CA 1
ATOM 695 C C . SER A 1 89 ? 7.387 -3.987 -2.838 1.00 92.62 89 SER A C 1
ATOM 697 O O . SER A 1 89 ? 6.739 -2.993 -2.523 1.00 92.62 89 SER A O 1
ATOM 699 N N . SER A 1 90 ? 7.098 -4.714 -3.925 1.00 93.88 90 SER A N 1
ATOM 700 C CA . SER A 1 90 ? 5.989 -4.372 -4.835 1.00 93.88 90 SER A CA 1
ATOM 701 C C . SER A 1 90 ? 4.637 -4.314 -4.128 1.00 93.88 90 SER A C 1
ATOM 703 O O . SER A 1 90 ? 3.893 -3.356 -4.304 1.00 93.88 90 SER A O 1
ATOM 705 N N . LEU A 1 91 ? 4.320 -5.317 -3.299 1.00 97.19 91 LEU A N 1
ATOM 706 C CA . LEU A 1 91 ? 3.071 -5.340 -2.527 1.00 97.19 91 LEU A CA 1
ATOM 707 C C . LEU A 1 91 ? 2.963 -4.128 -1.598 1.00 97.19 91 LEU A C 1
ATOM 709 O O . LEU A 1 91 ? 1.898 -3.532 -1.464 1.00 97.19 91 LEU A O 1
ATOM 713 N N . TYR A 1 92 ? 4.070 -3.764 -0.951 1.00 95.69 92 TYR A N 1
ATOM 714 C CA . TYR A 1 92 ? 4.099 -2.641 -0.028 1.00 95.69 92 TYR A CA 1
ATOM 715 C C . TYR A 1 92 ? 3.888 -1.298 -0.740 1.00 95.69 92 TYR A C 1
ATOM 717 O O . TYR A 1 92 ? 3.062 -0.515 -0.275 1.00 95.69 92 TYR A O 1
ATOM 725 N N . ASN A 1 93 ? 4.570 -1.041 -1.860 1.00 94.44 93 ASN A N 1
ATOM 726 C CA . ASN A 1 93 ? 4.426 0.223 -2.593 1.00 94.44 93 ASN A CA 1
ATOM 727 C C . ASN A 1 93 ? 3.039 0.369 -3.212 1.00 94.44 93 ASN A C 1
ATOM 729 O O . ASN A 1 93 ? 2.390 1.397 -3.010 1.00 94.44 93 ASN A O 1
ATOM 733 N N . LEU A 1 94 ? 2.524 -0.702 -3.822 1.00 97.38 94 LEU A N 1
ATOM 734 C CA . LEU A 1 94 ? 1.161 -0.733 -4.343 1.00 97.38 94 LEU A CA 1
ATOM 735 C C . LEU A 1 94 ? 0.138 -0.371 -3.255 1.00 97.38 94 LEU A C 1
ATOM 737 O O . LEU A 1 94 ? -0.750 0.456 -3.464 1.00 97.38 94 LEU A O 1
ATOM 741 N N . ALA A 1 95 ? 0.300 -0.935 -2.054 1.00 97.75 95 ALA A N 1
ATOM 742 C CA . ALA A 1 95 ? -0.556 -0.629 -0.915 1.00 97.75 95 ALA A CA 1
ATOM 743 C C . ALA A 1 95 ? -0.459 0.840 -0.463 1.00 97.75 95 ALA A C 1
ATOM 745 O O . ALA A 1 95 ? -1.477 1.441 -0.100 1.00 97.75 95 ALA A O 1
ATOM 746 N N . VAL A 1 96 ? 0.739 1.436 -0.492 1.00 95.94 96 VAL A N 1
ATOM 747 C CA . VAL A 1 96 ? 0.947 2.860 -0.181 1.00 95.94 96 VAL A CA 1
ATOM 748 C C . VAL A 1 96 ? 0.269 3.751 -1.224 1.00 95.94 96 VAL A C 1
ATOM 750 O O . VAL A 1 96 ? -0.426 4.701 -0.839 1.00 95.94 96 VAL A O 1
ATOM 753 N N . GLY A 1 97 ? 0.416 3.421 -2.509 1.00 96.69 97 GLY A N 1
ATOM 754 C CA . GLY A 1 97 ? -0.237 4.104 -3.624 1.00 96.69 97 GLY A CA 1
ATOM 755 C C . GLY A 1 97 ? -1.755 4.124 -3.465 1.00 96.69 97 GLY A C 1
ATOM 756 O O . GLY A 1 97 ? -2.360 5.195 -3.390 1.00 96.69 97 GLY A O 1
ATOM 757 N N . LEU A 1 98 ? -2.362 2.950 -3.281 1.00 98.19 98 LEU A N 1
ATOM 758 C CA . LEU A 1 98 ? -3.810 2.798 -3.103 1.00 98.19 98 LEU A CA 1
ATOM 759 C C . LEU A 1 98 ? -4.341 3.578 -1.896 1.00 98.19 98 LEU A C 1
ATOM 761 O O . LEU A 1 98 ? -5.289 4.349 -2.017 1.00 98.19 98 LEU A O 1
ATOM 765 N N . ARG A 1 99 ? -3.682 3.491 -0.734 1.00 96.94 99 ARG A N 1
ATOM 766 C CA . ARG A 1 99 ? -4.092 4.282 0.440 1.00 96.94 99 ARG A CA 1
ATOM 767 C C . ARG A 1 99 ? -4.012 5.783 0.179 1.00 96.94 99 ARG A C 1
ATOM 769 O O . ARG A 1 99 ? -4.797 6.560 0.724 1.00 96.94 99 ARG A O 1
ATOM 776 N N . THR A 1 100 ? -3.016 6.213 -0.583 1.00 95.88 100 THR A N 1
ATOM 777 C CA . THR A 1 100 ? -2.830 7.626 -0.914 1.00 95.88 100 THR A CA 1
ATOM 778 C C . THR A 1 100 ? -3.908 8.101 -1.874 1.00 95.88 100 THR A C 1
ATOM 780 O O . THR A 1 100 ? -4.484 9.166 -1.645 1.00 95.88 100 THR A O 1
ATOM 783 N N . ARG A 1 101 ? -4.275 7.271 -2.854 1.00 97.06 101 ARG A N 1
ATOM 784 C CA . ARG A 1 101 ? -5.412 7.529 -3.735 1.00 97.06 101 ARG A CA 1
ATOM 785 C C . ARG A 1 101 ? -6.716 7.599 -2.952 1.00 97.06 101 ARG A C 1
ATOM 787 O O . ARG A 1 101 ? -7.413 8.602 -3.064 1.00 97.06 101 ARG A O 1
ATOM 794 N N . PHE A 1 102 ? -6.964 6.654 -2.045 1.00 96.94 102 PHE A N 1
ATOM 795 C CA . PHE A 1 102 ? -8.093 6.704 -1.114 1.00 96.94 102 PHE A CA 1
ATOM 796 C C . PHE A 1 102 ? -8.165 8.033 -0.347 1.00 96.94 102 PHE A C 1
ATOM 798 O O . PHE A 1 102 ? -9.239 8.614 -0.213 1.00 96.94 102 PHE A O 1
ATOM 805 N N . LYS A 1 103 ? -7.039 8.566 0.146 1.00 94.44 103 LYS A N 1
ATOM 806 C CA . LYS A 1 103 ? -7.045 9.864 0.850 1.00 94.44 103 LYS A CA 1
ATOM 807 C C . LYS A 1 103 ? -7.501 11.023 -0.045 1.00 94.44 103 LYS A C 1
ATOM 809 O O . LYS A 1 103 ? -8.003 12.011 0.484 1.00 94.44 103 LYS A O 1
ATOM 814 N N . GLN A 1 104 ? -7.312 10.922 -1.361 1.00 93.81 104 GLN A N 1
ATOM 815 C CA . GLN A 1 104 ? -7.740 11.929 -2.335 1.00 93.81 104 GLN A CA 1
ATOM 816 C C . GLN A 1 104 ? -9.171 11.704 -2.840 1.00 93.81 104 GLN A C 1
ATOM 818 O O . GLN A 1 104 ? -9.874 12.672 -3.125 1.00 93.81 104 GLN A O 1
ATOM 823 N N . THR A 1 105 ? -9.597 10.448 -2.980 1.00 95.50 105 THR A N 1
ATOM 824 C CA . THR A 1 105 ? -10.865 10.067 -3.626 1.00 95.50 105 THR A CA 1
ATOM 825 C C . THR A 1 105 ? -11.974 9.724 -2.642 1.00 95.50 105 THR A C 1
ATOM 827 O O . THR A 1 105 ? -13.148 9.898 -2.956 1.00 95.50 105 THR A O 1
ATOM 830 N N . GLY A 1 106 ? -11.610 9.223 -1.463 1.00 93.38 106 GLY A N 1
ATOM 831 C CA . GLY A 1 106 ? -12.518 8.565 -0.530 1.00 93.38 106 GLY A CA 1
ATOM 832 C C . GLY A 1 106 ? -12.974 7.172 -0.978 1.00 93.38 106 GLY A C 1
ATOM 833 O O . GLY A 1 106 ? -13.892 6.636 -0.356 1.00 93.38 106 GLY A O 1
ATOM 834 N N . ASP A 1 107 ? -12.373 6.597 -2.025 1.00 96.00 107 ASP A N 1
ATOM 835 C CA . ASP A 1 107 ? -12.780 5.305 -2.586 1.00 96.00 107 ASP A CA 1
ATOM 836 C C . ASP A 1 107 ? -12.422 4.143 -1.652 1.00 96.00 107 ASP A C 1
ATOM 838 O O . ASP A 1 107 ? -11.257 3.804 -1.456 1.00 96.00 107 ASP A O 1
ATOM 842 N N . ARG A 1 108 ? -13.440 3.532 -1.048 1.00 94.69 108 ARG A N 1
ATOM 843 C CA . ARG A 1 108 ? -13.253 2.484 -0.040 1.00 94.69 108 ARG A CA 1
ATOM 844 C C . ARG A 1 108 ? -12.575 1.237 -0.596 1.00 94.69 108 ARG A C 1
ATOM 846 O O . ARG A 1 108 ? -11.853 0.592 0.163 1.00 94.69 108 ARG A O 1
ATOM 853 N N . ASP A 1 109 ? -12.747 0.944 -1.881 1.00 96.75 109 ASP A N 1
ATOM 854 C CA . ASP A 1 109 ? -12.135 -0.233 -2.494 1.00 96.75 109 ASP A CA 1
ATOM 855 C C . ASP A 1 109 ? -10.602 -0.105 -2.478 1.00 96.75 109 ASP A C 1
ATOM 857 O O . ASP A 1 109 ? -9.906 -1.051 -2.109 1.00 96.75 109 ASP A O 1
ATOM 861 N N . ASP A 1 110 ? -10.074 1.102 -2.718 1.00 97.69 110 ASP A N 1
ATOM 862 C CA . ASP A 1 110 ? -8.638 1.395 -2.604 1.00 97.69 110 ASP A CA 1
ATOM 863 C C . ASP A 1 110 ? -8.103 1.160 -1.182 1.00 97.69 110 ASP A C 1
ATOM 865 O O . ASP A 1 110 ? -6.989 0.660 -0.990 1.00 97.69 110 ASP A O 1
ATOM 869 N N . LEU A 1 111 ? -8.881 1.527 -0.159 1.00 97.25 111 LEU A N 1
ATOM 870 C CA . LEU A 1 111 ? -8.486 1.319 1.234 1.00 97.25 111 LEU A CA 1
ATOM 871 C C . LEU A 1 111 ? -8.454 -0.172 1.584 1.00 97.25 111 LEU A C 1
ATOM 873 O O . LEU A 1 111 ? -7.493 -0.638 2.202 1.00 97.25 111 LEU A O 1
ATOM 877 N N . ASP A 1 112 ? -9.482 -0.917 1.186 1.00 97.44 112 ASP A N 1
ATOM 878 C CA . ASP A 1 112 ? -9.570 -2.349 1.458 1.00 97.44 112 ASP A CA 1
ATOM 879 C C . ASP A 1 112 ? -8.496 -3.143 0.703 1.00 97.44 112 ASP A C 1
ATOM 881 O O . ASP A 1 112 ? -7.913 -4.078 1.263 1.00 97.44 112 ASP A O 1
ATOM 885 N N . GLU A 1 113 ? -8.178 -2.767 -0.536 1.00 97.88 113 GLU A N 1
ATOM 886 C CA . GLU A 1 113 ? -7.054 -3.349 -1.275 1.00 97.88 113 GLU A CA 1
ATOM 887 C C . GLU A 1 113 ? -5.706 -3.012 -0.633 1.00 97.88 113 GLU A C 1
ATOM 889 O O . GLU A 1 113 ? -4.877 -3.907 -0.449 1.00 97.88 113 GLU A O 1
ATOM 894 N N . SER A 1 114 ? -5.496 -1.765 -0.203 1.00 97.94 114 SER A N 1
ATOM 895 C CA . SER A 1 114 ? -4.281 -1.371 0.518 1.00 97.94 114 SER A CA 1
ATOM 896 C C . SER A 1 114 ? -4.054 -2.217 1.777 1.00 97.94 114 SER A C 1
ATOM 898 O O . SER A 1 114 ? -2.948 -2.717 1.998 1.00 97.94 114 SER A O 1
ATOM 900 N N . ILE A 1 115 ? -5.099 -2.449 2.581 1.00 97.75 115 ILE A N 1
ATOM 901 C CA . ILE A 1 115 ? -5.021 -3.302 3.779 1.00 97.75 115 ILE A CA 1
ATOM 902 C C . ILE A 1 115 ? -4.610 -4.733 3.400 1.00 97.75 115 ILE A C 1
ATOM 904 O O . ILE A 1 115 ? -3.693 -5.291 4.010 1.00 97.75 115 ILE A O 1
ATOM 908 N N . LYS A 1 116 ? -5.227 -5.315 2.362 1.00 98.00 116 LYS A N 1
ATOM 909 C CA . LYS A 1 116 ? -4.888 -6.667 1.877 1.00 98.00 116 LYS A CA 1
ATOM 910 C C . LYS A 1 116 ? -3.431 -6.761 1.423 1.00 98.00 116 LYS A C 1
ATOM 912 O O . LYS A 1 116 ? -2.734 -7.707 1.795 1.00 98.00 116 LYS A O 1
ATOM 917 N N . TYR A 1 117 ? -2.950 -5.784 0.659 1.00 98.06 117 TYR A N 1
ATOM 918 C CA . TYR A 1 117 ? -1.578 -5.781 0.158 1.00 98.06 117 TYR A CA 1
ATOM 919 C C . TYR A 1 117 ? -0.542 -5.532 1.262 1.00 98.06 117 TYR A C 1
ATOM 921 O O . TYR A 1 117 ? 0.489 -6.207 1.285 1.00 98.06 117 TYR A O 1
ATOM 929 N N . HIS A 1 118 ? -0.825 -4.663 2.239 1.00 97.38 118 HIS A N 1
ATOM 930 C CA . HIS A 1 118 ? 0.026 -4.515 3.423 1.00 97.38 118 HIS A CA 1
ATOM 931 C C . HIS A 1 118 ? 0.094 -5.804 4.251 1.00 97.38 118 HIS A C 1
ATOM 933 O O . HIS A 1 118 ? 1.179 -6.186 4.694 1.00 97.38 118 HIS A O 1
ATOM 939 N N . GLN A 1 119 ? -1.027 -6.512 4.417 1.00 97.25 119 GLN A N 1
ATOM 940 C CA . GLN A 1 119 ? -1.045 -7.814 5.086 1.00 97.25 119 GLN A CA 1
ATOM 941 C C . GLN A 1 119 ? -0.217 -8.857 4.319 1.00 97.25 119 GLN A C 1
ATOM 943 O O . GLN A 1 119 ? 0.554 -9.602 4.927 1.00 97.25 119 GLN A O 1
ATOM 948 N N . ALA A 1 120 ? -0.329 -8.897 2.989 1.00 96.62 120 ALA A N 1
ATOM 949 C CA . ALA A 1 120 ? 0.470 -9.788 2.152 1.00 96.62 120 ALA A CA 1
ATOM 950 C C . ALA A 1 120 ? 1.974 -9.467 2.242 1.00 96.62 120 ALA A C 1
ATOM 952 O O . ALA A 1 120 ? 2.783 -10.375 2.429 1.00 96.62 120 ALA A O 1
ATOM 953 N N . ALA A 1 121 ? 2.353 -8.186 2.197 1.00 95.94 121 ALA A N 1
ATOM 954 C CA . ALA A 1 121 ? 3.738 -7.753 2.381 1.00 95.94 121 ALA A CA 1
ATOM 955 C C . ALA A 1 121 ? 4.281 -8.139 3.768 1.00 95.94 121 ALA A C 1
ATOM 957 O O . ALA A 1 121 ? 5.408 -8.622 3.879 1.00 95.94 121 ALA A O 1
ATOM 958 N N . LEU A 1 122 ? 3.471 -7.993 4.822 1.00 95.62 122 LEU A N 1
ATOM 959 C CA . LEU A 1 122 ? 3.839 -8.387 6.183 1.00 95.62 122 LEU A CA 1
ATOM 960 C C . LEU A 1 122 ? 4.095 -9.896 6.308 1.00 95.62 122 LEU A C 1
ATOM 962 O O . LEU A 1 122 ? 5.015 -10.303 7.021 1.00 95.62 122 LEU A O 1
ATOM 966 N N . ASN A 1 123 ? 3.315 -10.720 5.606 1.00 95.56 123 ASN A N 1
ATOM 967 C CA . ASN A 1 123 ? 3.489 -12.175 5.596 1.00 95.56 123 ASN A CA 1
ATOM 968 C C . ASN A 1 123 ? 4.810 -12.602 4.932 1.00 95.56 123 ASN A C 1
ATOM 970 O O . ASN A 1 123 ? 5.365 -13.634 5.300 1.00 95.56 123 ASN A O 1
ATOM 974 N N . LEU A 1 124 ? 5.336 -11.800 4.000 1.00 94.94 124 LEU A N 1
ATOM 975 C CA . LEU A 1 124 ? 6.630 -12.037 3.348 1.00 94.94 124 LEU A CA 1
ATOM 976 C C . LEU A 1 124 ? 7.830 -11.489 4.140 1.00 94.94 124 LEU A C 1
ATOM 978 O O . LEU A 1 124 ? 8.973 -11.745 3.771 1.00 94.94 124 LEU A O 1
ATOM 982 N N . ARG A 1 125 ? 7.598 -10.744 5.227 1.00 93.06 125 ARG A N 1
ATOM 983 C CA . ARG A 1 125 ? 8.645 -10.106 6.041 1.00 93.06 125 ARG A CA 1
ATOM 984 C C . ARG A 1 125 ? 8.717 -10.780 7.414 1.00 93.06 125 ARG A C 1
ATOM 986 O O . ARG A 1 125 ? 8.044 -10.303 8.327 1.00 93.06 125 ARG A O 1
ATOM 993 N N . PRO A 1 126 ? 9.479 -11.876 7.595 1.00 91.25 126 PRO A N 1
ATOM 994 C CA . PRO A 1 126 ? 9.559 -12.593 8.871 1.00 91.25 126 PRO A CA 1
ATOM 995 C C . PRO A 1 126 ? 10.133 -11.726 10.003 1.00 91.25 126 PRO A C 1
ATOM 997 O O . PRO A 1 126 ? 10.605 -10.609 9.788 1.00 91.25 126 PRO A O 1
ATOM 1000 N N . GLU A 1 127 ? 10.078 -12.229 11.236 1.00 88.75 127 GLU A N 1
ATOM 1001 C CA . GLU A 1 127 ? 10.683 -11.553 12.388 1.00 88.75 127 GLU A CA 1
ATOM 1002 C C . GLU A 1 127 ? 12.177 -11.268 12.145 1.00 88.75 127 GLU A C 1
ATOM 1004 O O . GLU A 1 127 ? 12.900 -12.106 11.612 1.00 88.75 127 GLU A O 1
ATOM 1009 N N . GLY A 1 128 ? 12.622 -10.052 12.479 1.00 86.06 128 GLY A N 1
ATOM 1010 C CA . GLY A 1 128 ? 13.973 -9.564 12.181 1.00 86.06 128 GLY A CA 1
ATOM 1011 C C . GLY A 1 128 ? 14.160 -8.949 10.786 1.00 86.06 128 GLY A C 1
ATOM 1012 O O . GLY A 1 128 ? 15.198 -8.340 10.544 1.00 86.06 128 GLY A O 1
ATOM 1013 N N . HIS A 1 129 ? 13.177 -9.042 9.880 1.00 88.81 129 HIS A N 1
ATOM 1014 C CA . HIS A 1 129 ? 13.253 -8.359 8.586 1.00 88.81 129 HIS A CA 1
ATOM 1015 C C . HIS A 1 129 ? 13.245 -6.828 8.779 1.00 88.81 129 HIS A C 1
ATOM 1017 O O . HIS A 1 129 ? 12.350 -6.324 9.469 1.00 88.81 129 HIS A O 1
ATOM 1023 N N . PRO A 1 130 ? 14.161 -6.072 8.138 1.00 87.56 130 PRO A N 1
ATOM 1024 C CA . PRO A 1 130 ? 14.302 -4.625 8.346 1.00 87.56 130 PRO A CA 1
ATOM 1025 C C . PRO A 1 130 ? 12.992 -3.865 8.101 1.00 87.56 130 PRO A C 1
ATOM 1027 O O . PRO A 1 130 ? 12.540 -3.096 8.944 1.00 87.56 130 PRO A O 1
ATOM 1030 N N . ASP A 1 131 ? 12.293 -4.181 7.009 1.00 88.38 131 ASP A N 1
ATOM 1031 C CA . ASP A 1 131 ? 11.057 -3.474 6.645 1.00 88.38 131 ASP A CA 1
ATOM 1032 C C . ASP A 1 131 ? 9.782 -3.998 7.331 1.00 88.38 131 ASP A C 1
ATOM 1034 O O . ASP A 1 131 ? 8.664 -3.612 6.953 1.00 88.38 131 ASP A O 1
ATOM 1038 N N . ARG A 1 132 ? 9.892 -4.917 8.302 1.00 90.94 132 ARG A N 1
ATOM 1039 C CA . ARG A 1 132 ? 8.715 -5.473 8.994 1.00 90.94 132 ARG A CA 1
ATOM 1040 C C . ARG A 1 132 ? 7.990 -4.403 9.809 1.00 90.94 132 ARG A C 1
ATOM 1042 O O . ARG A 1 132 ? 6.762 -4.343 9.760 1.00 90.94 132 ARG A O 1
ATOM 1049 N N . GLY A 1 133 ? 8.735 -3.538 10.502 1.00 90.50 133 GLY A N 1
ATOM 1050 C CA . GLY A 1 133 ? 8.173 -2.430 11.285 1.00 90.50 133 GLY A CA 1
ATOM 1051 C C . GLY A 1 133 ? 7.319 -1.492 10.429 1.00 90.50 133 GLY A C 1
ATOM 1052 O O . GLY A 1 133 ? 6.179 -1.190 10.784 1.00 90.50 133 GLY A O 1
ATOM 1053 N N . SER A 1 134 ? 7.817 -1.125 9.247 1.00 88.12 134 SER A N 1
ATOM 1054 C CA . SER A 1 134 ? 7.091 -0.279 8.295 1.00 88.12 134 SER A CA 1
ATOM 1055 C C . SER A 1 134 ? 5.807 -0.944 7.798 1.00 88.12 134 SER A C 1
ATOM 1057 O O . SER A 1 134 ? 4.763 -0.294 7.755 1.00 88.12 134 SER A O 1
ATOM 1059 N N . SER A 1 135 ? 5.833 -2.243 7.478 1.00 91.62 135 SER A N 1
ATOM 1060 C CA . SER A 1 135 ? 4.613 -2.979 7.096 1.00 91.62 135 SER A CA 1
ATOM 1061 C C . SER A 1 135 ? 3.566 -2.996 8.214 1.00 91.62 135 SER A C 1
ATOM 1063 O O . SER A 1 135 ? 2.399 -2.706 7.954 1.00 91.62 135 SER A O 1
ATOM 1065 N N . LEU A 1 136 ? 3.980 -3.264 9.459 1.00 94.00 136 LEU A N 1
ATOM 1066 C CA . LEU A 1 136 ? 3.088 -3.265 10.625 1.00 94.00 136 LEU A CA 1
ATOM 1067 C C . LEU A 1 136 ? 2.428 -1.899 10.838 1.00 94.00 136 LEU A C 1
ATOM 1069 O O . LEU A 1 136 ? 1.210 -1.818 10.979 1.00 94.00 136 LEU A O 1
ATOM 1073 N N . ASN A 1 137 ? 3.216 -0.822 10.814 1.00 90.31 137 ASN A N 1
ATOM 1074 C CA . ASN A 1 137 ? 2.695 0.528 11.009 1.00 90.31 137 ASN A CA 1
ATOM 1075 C C . ASN A 1 137 ? 1.701 0.927 9.907 1.00 90.31 137 ASN A C 1
ATOM 1077 O O . ASN A 1 137 ? 0.642 1.480 10.192 1.00 90.31 137 ASN A O 1
ATOM 1081 N N . ASN A 1 138 ? 2.010 0.631 8.643 1.00 91.19 138 ASN A N 1
ATOM 1082 C CA . ASN A 1 138 ? 1.136 1.003 7.532 1.00 91.19 138 ASN A CA 1
ATOM 1083 C C . ASN A 1 138 ? -0.174 0.198 7.510 1.00 91.19 138 ASN A C 1
ATOM 1085 O O . ASN A 1 138 ? -1.226 0.776 7.225 1.00 91.19 138 ASN A O 1
ATOM 1089 N N . LEU A 1 139 ? -0.128 -1.089 7.870 1.00 95.50 139 LEU A N 1
ATOM 1090 C CA . LEU A 1 139 ? -1.324 -1.909 8.064 1.00 95.50 139 LEU A CA 1
ATOM 1091 C C . LEU A 1 139 ? -2.202 -1.347 9.190 1.00 95.50 139 LEU A C 1
ATOM 1093 O O . LEU A 1 139 ? -3.404 -1.156 9.008 1.00 95.50 139 LEU A O 1
ATOM 1097 N N . ALA A 1 140 ? -1.585 -0.999 10.321 1.00 94.56 140 ALA A N 1
ATOM 1098 C CA . ALA A 1 140 ? -2.276 -0.407 11.459 1.00 94.56 140 ALA A CA 1
ATOM 1099 C C . ALA A 1 140 ? -2.976 0.916 11.102 1.00 94.56 140 ALA A C 1
ATOM 1101 O O . ALA A 1 140 ? -4.133 1.127 11.473 1.00 94.56 140 ALA A O 1
ATOM 1102 N N . VAL A 1 141 ? -2.317 1.778 10.318 1.00 92.62 141 VAL A N 1
ATOM 1103 C CA . VAL A 1 141 ? -2.905 3.029 9.811 1.00 92.62 141 VAL A CA 1
ATOM 1104 C C . VAL A 1 141 ? -4.092 2.766 8.880 1.00 92.62 141 VAL A C 1
ATOM 1106 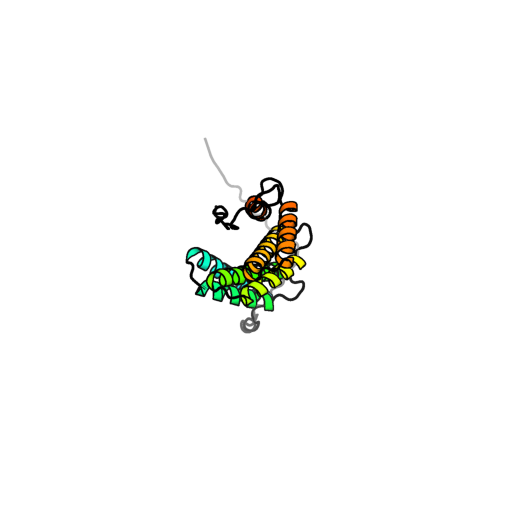O O . VAL A 1 141 ? -5.089 3.491 8.954 1.00 92.62 141 VAL A O 1
ATOM 1109 N N . GLY A 1 142 ? -4.002 1.757 8.008 1.00 94.19 142 GLY A N 1
ATOM 1110 C CA . GLY A 1 142 ? -5.099 1.355 7.121 1.00 94.19 142 GLY A CA 1
ATOM 1111 C C . GLY A 1 142 ? -6.335 0.924 7.910 1.00 94.19 142 GLY A C 1
ATOM 1112 O O . GLY A 1 142 ? -7.411 1.491 7.730 1.00 94.19 142 GLY A O 1
ATOM 1113 N N . LEU A 1 143 ? -6.153 0.013 8.868 1.00 95.50 143 LEU A N 1
ATOM 1114 C CA . LEU A 1 143 ? -7.221 -0.471 9.749 1.00 95.50 143 LEU A CA 1
ATOM 1115 C C . LEU A 1 143 ? -7.830 0.654 10.599 1.00 95.50 143 LEU A C 1
ATOM 1117 O O . LEU A 1 143 ? -9.046 0.814 10.644 1.00 95.50 143 LEU A O 1
ATOM 1121 N N . GLY A 1 144 ? -7.002 1.523 11.186 1.00 93.88 144 GLY A N 1
ATOM 1122 C CA . GLY A 1 144 ? -7.488 2.678 11.948 1.00 93.88 144 GLY A CA 1
ATOM 1123 C C . GLY A 1 144 ? -8.266 3.679 11.086 1.00 93.88 144 GLY A C 1
ATOM 1124 O O . GLY A 1 144 ? -9.215 4.315 11.549 1.00 93.88 144 GLY A O 1
ATOM 1125 N N . THR A 1 145 ? -7.893 3.817 9.812 1.00 93.31 145 THR A N 1
ATOM 1126 C CA . THR A 1 145 ? -8.648 4.608 8.832 1.00 93.31 145 THR A CA 1
ATOM 1127 C C . THR A 1 145 ? -9.996 3.964 8.519 1.00 93.31 145 THR A C 1
ATOM 1129 O O . THR A 1 145 ? -11.006 4.671 8.517 1.00 93.31 145 THR A O 1
ATOM 1132 N N . ARG A 1 146 ? -10.038 2.642 8.317 1.00 95.00 146 ARG A N 1
ATOM 1133 C CA . ARG A 1 146 ? -11.282 1.910 8.051 1.00 95.00 146 ARG A CA 1
ATOM 1134 C C . ARG A 1 146 ? -12.235 1.971 9.241 1.00 95.00 146 ARG A C 1
ATOM 1136 O O . ARG A 1 146 ? -13.383 2.369 9.054 1.00 95.00 146 ARG A O 1
ATOM 1143 N N . PHE A 1 147 ? -11.736 1.780 10.464 1.00 94.88 147 PHE A N 1
ATOM 1144 C CA . PHE A 1 147 ? -12.501 1.989 11.698 1.00 94.88 147 PHE A CA 1
ATOM 1145 C C . PHE A 1 147 ? -13.159 3.374 11.752 1.00 94.88 147 PHE A C 1
ATOM 1147 O O . PHE A 1 147 ? -14.336 3.489 12.086 1.00 94.88 147 PHE A O 1
ATOM 1154 N N . LYS A 1 148 ? -12.444 4.446 11.386 1.00 92.81 148 LYS A N 1
ATOM 1155 C CA . LYS A 1 148 ? -13.032 5.800 11.364 1.00 92.81 148 LYS A CA 1
ATOM 1156 C C . LYS A 1 148 ? -14.208 5.923 10.390 1.00 92.81 148 LYS A C 1
ATOM 1158 O O . LYS A 1 148 ? -15.053 6.792 10.588 1.00 92.81 148 LYS A O 1
ATOM 1163 N N . GLN A 1 149 ? -14.261 5.093 9.348 1.00 91.12 149 GLN A N 1
ATOM 1164 C CA . GLN A 1 149 ? -15.337 5.095 8.358 1.00 91.12 149 GLN A CA 1
ATOM 1165 C C . GLN A 1 149 ? -16.489 4.141 8.687 1.00 91.12 149 GLN A C 1
ATOM 1167 O O . GLN A 1 149 ? -17.626 4.430 8.309 1.00 91.12 149 GLN A O 1
ATOM 1172 N N . THR A 1 150 ? -16.202 3.006 9.326 1.00 93.56 150 THR A N 1
ATOM 1173 C CA . THR A 1 150 ? -17.167 1.916 9.558 1.00 93.56 150 THR A CA 1
ATOM 1174 C C . THR A 1 150 ? -17.640 1.833 11.007 1.00 93.56 150 THR A C 1
ATOM 1176 O O . THR A 1 150 ? -18.748 1.372 11.264 1.00 93.56 150 THR A O 1
ATOM 1179 N N . GLY A 1 151 ? -16.824 2.292 11.957 1.00 90.38 151 GLY A N 1
ATOM 1180 C CA . GLY A 1 151 ? -17.022 2.081 13.389 1.00 90.38 151 GLY A CA 1
ATOM 1181 C C . GLY A 1 151 ? -16.697 0.660 13.861 1.00 90.38 151 GLY A C 1
ATOM 1182 O O . GLY A 1 151 ? -17.013 0.337 15.007 1.00 90.38 151 GLY A O 1
ATOM 1183 N N . ASP A 1 152 ? -16.082 -0.173 13.013 1.00 94.31 152 ASP A N 1
ATOM 1184 C CA . ASP A 1 152 ? -15.766 -1.567 13.330 1.00 94.31 152 ASP A CA 1
ATOM 1185 C C . ASP A 1 152 ? -14.690 -1.684 14.422 1.00 94.31 152 ASP A C 1
ATOM 1187 O O . ASP A 1 152 ? -13.546 -1.256 14.267 1.00 94.31 152 ASP A O 1
ATOM 1191 N N . ARG A 1 153 ? -15.070 -2.257 15.564 1.00 92.38 153 ARG A N 1
ATOM 1192 C CA . ARG A 1 153 ? -14.183 -2.394 16.722 1.00 92.38 153 ARG A CA 1
ATOM 1193 C C . ARG A 1 153 ? -13.042 -3.372 16.464 1.00 92.38 153 ARG A C 1
ATOM 1195 O O . ARG A 1 153 ? -11.970 -3.153 17.025 1.00 92.38 153 ARG A O 1
ATOM 1202 N N . ASP A 1 154 ? -13.247 -4.368 15.609 1.00 94.00 154 ASP A N 1
ATOM 1203 C CA . ASP A 1 154 ? -12.222 -5.367 15.312 1.00 94.00 154 ASP A CA 1
ATOM 1204 C C . ASP A 1 154 ? -11.044 -4.707 14.574 1.00 94.00 154 ASP A C 1
ATOM 1206 O O . ASP A 1 154 ? -9.886 -4.902 14.944 1.00 94.00 154 ASP A O 1
ATOM 1210 N N . ASP A 1 155 ? -11.334 -3.797 13.635 1.00 92.81 155 ASP A N 1
ATOM 1211 C CA . ASP A 1 155 ? -10.320 -2.982 12.951 1.00 92.81 155 ASP A CA 1
ATOM 1212 C C . ASP A 1 155 ? -9.504 -2.116 13.919 1.00 92.81 155 ASP A C 1
ATOM 1214 O O . ASP A 1 155 ? -8.289 -1.955 13.764 1.00 92.81 155 ASP A O 1
ATOM 1218 N N . LEU A 1 156 ? -10.163 -1.529 14.922 1.00 91.88 156 LEU A N 1
ATOM 1219 C CA . LEU A 1 156 ? -9.485 -0.710 15.924 1.00 91.88 156 LEU A CA 1
ATOM 1220 C C . LEU A 1 156 ? -8.548 -1.557 16.791 1.00 91.88 156 LEU A C 1
ATOM 1222 O O . LEU A 1 156 ? -7.407 -1.157 17.035 1.00 91.88 156 LEU A O 1
ATOM 1226 N N . ASP A 1 157 ? -9.020 -2.710 17.256 1.00 93.50 157 ASP A N 1
ATOM 1227 C CA . ASP A 1 157 ? -8.237 -3.591 18.118 1.00 93.50 157 ASP A CA 1
ATOM 1228 C C . ASP A 1 157 ? -7.032 -4.180 17.359 1.00 93.50 157 ASP A C 1
ATOM 1230 O O . ASP A 1 157 ? -5.913 -4.204 17.891 1.00 93.50 157 ASP A O 1
ATOM 1234 N N . GLU A 1 158 ? -7.205 -4.557 16.088 1.00 93.69 158 GLU A N 1
ATOM 1235 C CA . GLU A 1 158 ? -6.096 -4.976 15.224 1.00 93.69 158 GLU A CA 1
ATOM 1236 C C . GLU A 1 158 ? -5.107 -3.837 14.941 1.00 93.69 158 GLU A C 1
ATOM 1238 O O . GLU A 1 158 ? -3.892 -4.041 15.029 1.00 93.69 158 GLU A O 1
ATOM 1243 N N . SER A 1 159 ? -5.596 -2.624 14.665 1.00 92.88 159 SER A N 1
ATOM 1244 C CA . SER A 1 159 ? -4.750 -1.439 14.473 1.00 92.88 159 SER A CA 1
ATOM 1245 C C . SER A 1 159 ? -3.838 -1.196 15.682 1.00 92.88 159 SER A C 1
ATOM 1247 O O . SER A 1 159 ? -2.621 -1.052 15.533 1.00 92.88 159 SER A O 1
ATOM 1249 N N . ILE A 1 160 ? -4.393 -1.241 16.897 1.00 90.31 160 ILE A N 1
ATOM 1250 C CA . ILE A 1 160 ? -3.624 -1.076 18.139 1.00 90.31 160 ILE A CA 1
ATOM 1251 C C . ILE A 1 160 ? -2.570 -2.178 18.276 1.00 90.31 160 ILE A C 1
ATOM 1253 O O . ILE A 1 160 ? -1.404 -1.883 18.555 1.00 90.31 160 ILE A O 1
ATOM 1257 N N . LYS A 1 161 ? -2.953 -3.439 18.047 1.00 93.62 161 LYS A N 1
ATOM 1258 C CA . LYS A 1 161 ? -2.039 -4.587 18.122 1.00 93.62 161 LYS A CA 1
ATOM 1259 C C . LYS A 1 161 ? -0.855 -4.432 17.165 1.00 93.62 161 LYS A C 1
ATOM 1261 O O . LYS A 1 161 ? 0.289 -4.672 17.557 1.00 93.62 161 LYS A O 1
ATOM 1266 N N . TYR A 1 162 ? -1.103 -4.011 15.927 1.00 93.12 162 TYR A N 1
ATOM 1267 C CA . TYR A 1 162 ? -0.044 -3.823 14.938 1.00 93.12 162 TYR A CA 1
ATOM 1268 C C . TYR A 1 162 ? 0.848 -2.615 15.242 1.00 93.12 162 TYR A C 1
ATOM 1270 O O . TYR A 1 162 ? 2.067 -2.725 15.098 1.00 93.12 162 TYR A O 1
ATOM 1278 N N . HIS A 1 163 ? 0.296 -1.505 15.743 1.00 89.50 163 HIS A N 1
ATOM 1279 C CA . HIS A 1 163 ? 1.110 -0.378 16.209 1.00 89.50 163 HIS A CA 1
ATOM 1280 C C . HIS A 1 163 ? 2.015 -0.763 17.389 1.00 89.50 163 HIS A C 1
ATOM 1282 O O . HIS A 1 163 ? 3.190 -0.399 17.405 1.00 89.50 163 HIS A O 1
ATOM 1288 N N . GLN A 1 164 ? 1.508 -1.541 18.349 1.00 88.50 164 GLN A N 1
ATOM 1289 C CA . GLN A 1 164 ? 2.318 -2.063 19.456 1.00 88.50 164 GLN A CA 1
ATOM 1290 C C . GLN A 1 164 ? 3.431 -2.992 18.957 1.00 88.50 164 GLN A C 1
ATOM 1292 O O . GLN A 1 164 ? 4.576 -2.874 19.389 1.00 88.50 164 GLN A O 1
ATOM 1297 N N . ALA A 1 165 ? 3.124 -3.879 18.008 1.00 89.38 165 ALA A N 1
ATOM 1298 C CA . ALA A 1 165 ? 4.129 -4.742 17.396 1.00 89.38 165 ALA A CA 1
ATOM 1299 C C . ALA A 1 165 ? 5.214 -3.933 16.661 1.00 89.38 165 ALA A C 1
ATOM 1301 O O . ALA A 1 165 ? 6.393 -4.252 16.791 1.00 89.38 165 ALA A O 1
ATOM 1302 N N . ALA A 1 166 ? 4.843 -2.869 15.939 1.00 87.62 166 ALA A N 1
ATOM 1303 C CA . ALA A 1 166 ? 5.799 -1.983 15.273 1.00 87.62 166 ALA A CA 1
ATOM 1304 C C . ALA A 1 166 ? 6.723 -1.268 16.278 1.00 87.62 166 ALA A C 1
ATOM 1306 O O . ALA A 1 166 ? 7.932 -1.212 16.062 1.00 87.62 166 ALA A O 1
ATOM 1307 N N . LEU A 1 167 ? 6.174 -0.791 17.402 1.00 83.62 167 LEU A N 1
ATOM 1308 C CA . LEU A 1 167 ? 6.943 -0.145 18.473 1.00 83.62 167 LEU A CA 1
ATOM 1309 C C . LEU A 1 167 ? 7.972 -1.071 19.113 1.00 83.62 167 LEU A C 1
ATOM 1311 O O . LEU A 1 167 ? 9.079 -0.634 19.418 1.00 83.62 167 LEU A O 1
ATOM 1315 N N . ASN A 1 168 ? 7.619 -2.341 19.304 1.00 84.75 168 ASN A N 1
ATOM 1316 C CA . ASN A 1 168 ? 8.514 -3.324 19.908 1.00 84.75 168 ASN A CA 1
ATOM 1317 C C . ASN A 1 168 ? 9.714 -3.664 19.010 1.00 84.75 168 ASN A C 1
ATOM 1319 O O . ASN A 1 168 ? 10.743 -4.102 19.517 1.00 84.75 168 ASN A O 1
ATOM 1323 N N . LEU A 1 169 ? 9.602 -3.449 17.694 1.00 80.88 169 LEU A N 1
ATOM 1324 C CA . LEU A 1 169 ? 10.703 -3.645 16.747 1.00 80.88 169 LEU A CA 1
ATOM 1325 C C . LEU A 1 169 ? 11.648 -2.437 16.655 1.00 80.88 169 LEU A C 1
ATOM 1327 O O . LEU A 1 169 ? 12.719 -2.556 16.066 1.00 80.88 169 LEU A O 1
ATOM 1331 N N . GLN A 1 170 ? 11.278 -1.282 17.214 1.00 68.00 170 GLN A N 1
ATOM 1332 C CA . GLN A 1 170 ? 12.069 -0.054 17.135 1.00 68.00 170 GLN A CA 1
ATOM 1333 C C . GLN A 1 170 ? 12.804 0.218 18.457 1.00 68.00 170 GLN A C 1
ATOM 1335 O O . GLN A 1 170 ? 12.148 0.477 19.474 1.00 68.00 170 GLN A O 1
ATOM 1340 N N . PRO A 1 171 ? 14.153 0.231 18.462 1.00 58.97 171 PRO A N 1
ATOM 1341 C CA . PRO A 1 171 ? 14.933 0.682 19.611 1.00 58.97 171 PRO A CA 1
ATOM 1342 C C . PRO A 1 171 ? 14.547 2.110 20.021 1.00 58.97 171 PRO A C 1
ATOM 1344 O O . PRO A 1 171 ? 14.086 2.913 19.201 1.00 58.97 171 PRO A O 1
ATOM 1347 N N . GLU A 1 172 ? 14.735 2.451 21.296 1.00 51.31 172 GLU A N 1
ATOM 1348 C CA . GLU A 1 172 ? 14.546 3.825 21.769 1.00 51.31 172 GLU A CA 1
ATOM 1349 C C . GLU A 1 172 ? 15.417 4.792 20.946 1.00 51.31 172 GLU A C 1
ATOM 1351 O O . GLU A 1 172 ? 16.630 4.625 20.864 1.00 51.31 172 GLU A O 1
ATOM 1356 N N . GLY A 1 173 ? 14.783 5.781 20.300 1.00 50.91 173 GLY A N 1
ATOM 1357 C CA . GLY A 1 173 ? 15.453 6.779 19.453 1.00 50.91 173 GLY A CA 1
ATOM 1358 C C . GLY A 1 173 ? 15.221 6.659 17.939 1.00 50.91 173 GLY A C 1
ATOM 1359 O O . GLY A 1 173 ? 15.704 7.515 17.205 1.00 50.91 173 GLY A O 1
ATOM 1360 N N . HIS A 1 174 ? 14.475 5.658 17.449 1.00 52.53 174 HIS A N 1
ATOM 1361 C CA . HIS A 1 174 ? 14.172 5.540 16.013 1.00 52.53 174 HIS A CA 1
ATOM 1362 C C . HIS A 1 174 ? 13.204 6.649 15.525 1.00 52.53 174 HIS A C 1
ATOM 1364 O O . HIS A 1 174 ? 12.172 6.851 16.176 1.00 52.53 174 HIS A O 1
ATOM 1370 N N . PRO A 1 175 ? 13.460 7.321 14.380 1.00 53.50 175 PRO A N 1
ATOM 1371 C CA . PRO A 1 175 ? 12.627 8.420 13.861 1.00 53.50 175 PRO A CA 1
ATOM 1372 C C . PRO A 1 175 ? 11.135 8.068 13.738 1.00 53.50 175 PRO A C 1
ATOM 1374 O O . PRO A 1 175 ? 10.259 8.832 14.140 1.00 53.50 175 PRO A O 1
ATOM 1377 N N . ASP A 1 176 ? 10.840 6.847 13.295 1.00 54.59 176 ASP A N 1
ATOM 1378 C CA . ASP A 1 176 ? 9.467 6.363 13.094 1.00 54.59 176 ASP A CA 1
ATOM 1379 C C . ASP A 1 176 ? 8.717 5.982 14.389 1.00 54.59 176 ASP A C 1
ATOM 1381 O O . ASP A 1 176 ? 7.517 5.676 14.350 1.00 54.59 176 ASP A O 1
ATOM 1385 N N . ARG A 1 177 ? 9.380 6.037 15.555 1.00 56.03 177 ARG A N 1
ATOM 1386 C CA . ARG A 1 177 ? 8.757 5.743 16.859 1.00 56.03 177 ARG A CA 1
ATOM 1387 C C . ARG A 1 177 ? 7.684 6.773 17.209 1.00 56.03 177 ARG A C 1
ATOM 1389 O O . ARG A 1 177 ? 6.674 6.422 17.818 1.00 56.03 177 ARG A O 1
ATOM 1396 N N . GLY A 1 178 ? 7.858 8.029 16.785 1.00 57.84 178 GLY A N 1
ATOM 1397 C CA . GLY A 1 178 ? 6.879 9.102 16.998 1.00 57.84 178 GLY A CA 1
ATOM 1398 C C . GLY A 1 178 ? 5.544 8.848 16.286 1.00 57.84 178 GLY A C 1
ATOM 1399 O O . GLY A 1 178 ? 4.473 9.048 16.868 1.00 57.84 178 GLY A O 1
ATOM 1400 N N . CYS A 1 179 ? 5.594 8.322 15.058 1.00 60.09 179 CYS A N 1
ATOM 1401 C CA . CYS A 1 179 ? 4.403 7.952 14.291 1.00 60.09 179 CYS A CA 1
ATOM 1402 C C . CYS A 1 179 ? 3.616 6.829 14.968 1.00 60.09 179 CYS A C 1
ATOM 1404 O O . CYS A 1 179 ? 2.391 6.881 15.011 1.00 60.09 179 CYS A O 1
ATOM 1406 N N . CYS A 1 180 ? 4.306 5.850 15.551 1.00 53.94 180 CYS A N 1
ATOM 1407 C CA . CYS A 1 180 ? 3.637 4.762 16.247 1.00 53.94 180 CYS A CA 1
ATOM 1408 C C . CYS A 1 180 ? 3.087 5.213 17.617 1.00 53.94 180 CYS A C 1
ATOM 1410 O O . CYS A 1 180 ? 1.929 4.939 17.925 1.00 53.94 180 CYS A O 1
ATOM 1412 N N . LEU A 1 181 ? 3.865 5.961 18.417 1.00 57.19 181 LEU A N 1
ATOM 1413 C CA . LEU A 1 181 ? 3.466 6.434 19.755 1.00 57.19 181 LEU A CA 1
ATOM 1414 C C . LEU A 1 181 ? 2.255 7.376 19.736 1.00 57.19 181 LEU A C 1
ATOM 1416 O O . LEU A 1 181 ? 1.381 7.261 20.596 1.00 57.19 181 LEU A O 1
ATOM 1420 N N . SER A 1 182 ? 2.174 8.277 18.753 1.00 57.03 182 SER A N 1
ATOM 1421 C CA . SER A 1 182 ? 1.032 9.196 18.613 1.00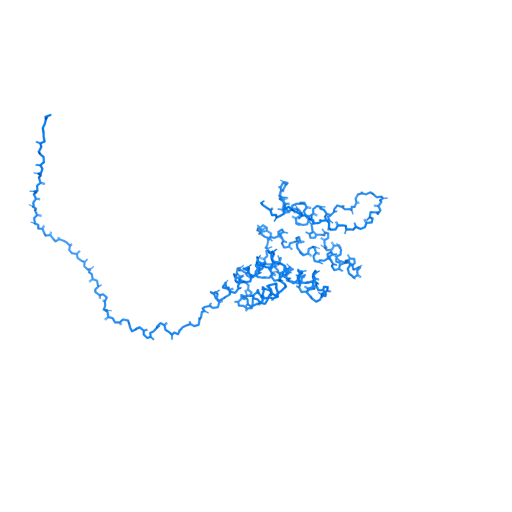 57.03 182 SER A CA 1
ATOM 1422 C C . SER A 1 182 ? -0.303 8.479 18.372 1.00 57.03 182 SER A C 1
ATOM 1424 O O . SER A 1 182 ? -1.352 9.045 18.668 1.00 57.03 182 SER A O 1
ATOM 1426 N N . GLN A 1 183 ? -0.273 7.228 17.894 1.00 56.09 183 GLN A N 1
ATOM 1427 C CA . GLN A 1 183 ? -1.470 6.445 17.572 1.00 56.09 183 GLN A CA 1
ATOM 1428 C C . GLN A 1 183 ? -1.871 5.449 18.677 1.00 56.09 183 GLN A C 1
ATOM 1430 O O . GLN A 1 183 ? -3.046 5.103 18.771 1.00 56.09 183 GLN A O 1
ATOM 1435 N N . VAL A 1 184 ? -0.943 5.017 19.548 1.00 57.09 184 VAL A N 1
ATOM 1436 C CA . VAL A 1 184 ? -1.263 4.183 20.737 1.00 57.09 184 VAL A CA 1
ATOM 1437 C C . VAL A 1 184 ? -1.541 4.991 22.009 1.00 57.09 184 VAL A C 1
ATOM 1439 O O . VAL A 1 184 ? -2.109 4.460 22.964 1.00 57.09 184 VAL A O 1
ATOM 1442 N N . GLY A 1 185 ? -1.163 6.270 22.050 1.00 46.03 185 GLY A N 1
ATOM 1443 C CA . GLY A 1 185 ? -1.279 7.124 23.230 1.00 46.03 185 GLY A CA 1
ATOM 1444 C C . GLY A 1 185 ? -2.691 7.633 23.533 1.00 46.03 185 GLY A C 1
ATOM 1445 O O . GLY A 1 185 ? -2.886 8.838 23.546 1.00 46.03 185 GLY A O 1
ATOM 1446 N N . THR A 1 186 ? -3.667 6.761 23.814 1.00 41.94 186 THR A N 1
ATOM 1447 C CA . THR A 1 186 ? -4.868 7.105 24.613 1.00 41.94 186 THR A CA 1
ATOM 1448 C C . THR A 1 186 ? -5.448 5.862 25.299 1.00 41.94 186 THR A C 1
ATOM 1450 O O . THR A 1 186 ? -6.405 5.249 24.828 1.00 41.94 186 THR A O 1
ATOM 1453 N N . ARG A 1 187 ? -4.893 5.473 26.454 1.00 40.88 187 ARG A N 1
ATOM 1454 C CA . ARG A 1 187 ? -5.611 4.568 27.371 1.00 40.88 187 ARG A CA 1
ATOM 1455 C C . ARG A 1 187 ? -5.319 4.723 28.862 1.00 40.88 187 ARG A C 1
ATOM 1457 O O . ARG A 1 187 ? -5.962 4.028 29.641 1.00 40.88 187 ARG A O 1
ATOM 1464 N N . ASP A 1 188 ? -4.478 5.671 29.270 1.00 36.88 188 ASP A N 1
ATOM 1465 C CA . ASP A 1 188 ? -4.315 5.983 30.689 1.00 36.88 188 ASP A CA 1
ATOM 1466 C C . ASP A 1 188 ? -5.149 7.205 31.096 1.00 36.88 188 ASP A C 1
ATOM 1468 O O . ASP A 1 188 ? -4.821 8.357 30.831 1.00 36.88 188 ASP A O 1
ATOM 1472 N N . HIS A 1 189 ? -6.250 6.871 31.776 1.00 36.06 189 HIS A N 1
ATOM 1473 C CA . HIS A 1 189 ? -7.018 7.674 32.732 1.00 36.06 189 HIS A CA 1
ATOM 1474 C C . HIS A 1 189 ? -8.081 8.656 32.188 1.00 36.06 189 HIS A C 1
ATOM 1476 O O . HIS A 1 189 ? -7.838 9.806 31.842 1.00 36.06 189 HIS A O 1
ATOM 1482 N N . GLY A 1 190 ? -9.341 8.210 32.271 1.00 36.75 190 GLY A N 1
ATOM 1483 C CA . GLY A 1 190 ? -10.413 9.004 32.894 1.00 36.75 190 GLY A CA 1
ATOM 1484 C C . GLY A 1 190 ? -11.064 10.148 32.114 1.00 36.75 190 GLY A C 1
ATOM 1485 O O . GLY A 1 190 ? -12.010 10.737 32.628 1.00 36.75 190 GLY A O 1
ATOM 1486 N N . THR A 1 191 ? -10.652 10.444 30.886 1.00 34.44 191 THR A N 1
ATOM 1487 C CA . THR A 1 191 ? -11.278 11.515 30.092 1.00 34.44 191 THR A CA 1
ATOM 1488 C C . THR A 1 191 ? -11.237 11.135 28.622 1.00 34.44 191 THR A C 1
ATOM 1490 O O . THR A 1 191 ? -10.153 10.914 28.101 1.00 34.44 191 THR A O 1
ATOM 1493 N N . MET A 1 192 ? -12.392 11.041 27.948 1.00 39.84 192 MET A N 1
ATOM 1494 C CA . MET A 1 192 ? -12.424 10.999 26.481 1.00 39.84 192 MET A CA 1
ATOM 1495 C C . MET A 1 192 ? -11.827 12.307 25.949 1.00 39.84 192 MET A C 1
ATOM 1497 O O . MET A 1 192 ? -12.423 13.358 26.199 1.00 39.84 192 MET A O 1
ATOM 1501 N N . PRO A 1 193 ? -10.731 12.293 25.172 1.00 35.16 193 PRO A N 1
ATOM 1502 C CA . PRO A 1 193 ? -10.385 13.427 24.349 1.00 35.16 193 PRO A CA 1
ATOM 1503 C C . PRO A 1 193 ? -11.040 13.206 22.990 1.00 35.16 193 PRO A C 1
ATOM 1505 O O . PRO A 1 193 ? -10.795 12.236 22.273 1.00 35.16 193 PRO A O 1
ATOM 1508 N N . SER A 1 194 ? -11.916 14.141 22.665 1.00 34.84 194 SER A N 1
ATOM 1509 C CA . SER A 1 194 ? -12.350 14.456 21.318 1.00 34.84 194 SER A CA 1
ATOM 1510 C C . SER A 1 194 ? -11.202 14.357 20.305 1.00 34.84 194 SER A C 1
ATOM 1512 O O . SER A 1 194 ? -10.129 14.907 20.537 1.00 34.84 194 SER A O 1
ATOM 1514 N N . VAL A 1 195 ? -11.517 13.772 19.148 1.00 37.25 195 VAL A N 1
ATOM 1515 C CA . VAL A 1 195 ? -10.777 13.838 17.879 1.00 37.25 195 VAL A CA 1
ATOM 1516 C C . VAL A 1 195 ? -9.349 13.272 17.904 1.00 37.25 195 VAL A C 1
ATOM 1518 O O . VAL A 1 195 ? -8.401 13.926 18.325 1.00 37.25 195 VAL A O 1
ATOM 1521 N N . PHE A 1 196 ? -9.186 12.091 17.289 1.00 36.38 196 PHE A N 1
ATOM 1522 C CA . PHE A 1 196 ? -7.947 11.668 16.622 1.00 36.38 196 PHE A CA 1
ATOM 1523 C C . PHE A 1 196 ? -7.532 12.764 15.621 1.00 36.38 196 PHE A C 1
ATOM 1525 O O . PHE A 1 196 ? -7.858 12.704 14.432 1.00 36.38 196 PHE A O 1
ATOM 1532 N N . LYS A 1 197 ? -6.844 13.804 16.089 1.00 31.16 197 LYS A N 1
ATOM 1533 C CA . LYS A 1 197 ? -6.119 14.718 15.217 1.00 31.16 197 LYS A CA 1
ATOM 1534 C C . LYS A 1 197 ? -4.922 13.945 14.687 1.00 31.16 197 LYS A C 1
ATOM 1536 O O . LYS A 1 197 ? -3.923 13.772 15.372 1.00 31.16 197 LYS A O 1
ATOM 1541 N N . VAL A 1 198 ? -5.038 13.480 13.447 1.00 36.31 198 VAL A N 1
ATOM 1542 C CA . VAL A 1 198 ? -3.876 13.128 12.630 1.00 36.31 198 VAL A CA 1
ATOM 1543 C C . VAL A 1 198 ? -3.190 14.451 12.285 1.00 36.31 198 VAL A C 1
ATOM 1545 O O . VAL A 1 198 ? -3.369 14.999 11.200 1.00 36.31 198 VAL A O 1
ATOM 1548 N N . GLU A 1 199 ? -2.491 15.043 13.252 1.00 29.11 199 GLU A N 1
ATOM 1549 C CA . GLU A 1 199 ? -1.564 16.127 12.957 1.00 29.11 199 GLU A CA 1
ATOM 1550 C C . GLU A 1 199 ? -0.411 15.511 12.163 1.00 29.11 199 GLU A C 1
ATOM 1552 O O . GLU A 1 199 ? 0.215 14.541 12.588 1.00 29.11 199 GLU A O 1
ATOM 1557 N N . ARG A 1 200 ? -0.210 16.025 10.941 1.00 32.22 200 ARG A N 1
ATOM 1558 C CA . ARG A 1 200 ? 0.909 15.689 10.055 1.00 32.22 200 ARG A CA 1
ATOM 1559 C C . ARG A 1 200 ? 2.193 15.623 10.884 1.00 32.22 200 ARG A C 1
ATOM 1561 O O . ARG A 1 200 ? 2.675 16.665 11.325 1.00 32.22 200 ARG A O 1
ATOM 1568 N N . CYS A 1 201 ? 2.775 14.434 11.039 1.00 30.59 201 CYS A N 1
ATOM 1569 C CA . CYS A 1 201 ? 4.167 14.334 11.449 1.00 30.59 201 CYS A CA 1
ATOM 1570 C C . CYS A 1 201 ? 4.996 14.883 10.282 1.00 30.59 201 CYS A C 1
ATOM 1572 O O . CYS A 1 201 ? 5.165 14.240 9.251 1.00 30.59 201 CYS A O 1
ATOM 1574 N N . ARG A 1 202 ? 5.393 16.149 10.397 1.00 37.50 202 ARG A N 1
ATOM 1575 C CA . ARG A 1 202 ? 6.071 16.933 9.358 1.00 37.50 202 ARG A CA 1
ATOM 1576 C C . ARG A 1 202 ? 7.589 16.680 9.356 1.00 37.50 202 ARG A C 1
ATOM 1578 O O . ARG A 1 202 ? 8.340 17.581 9.016 1.00 37.50 202 ARG A O 1
ATOM 1585 N N . GLN A 1 203 ? 8.028 15.506 9.812 1.00 35.88 203 GLN A N 1
ATOM 1586 C CA . GLN A 1 203 ? 9.426 15.224 10.171 1.00 35.88 203 GLN A CA 1
ATOM 1587 C C . GLN A 1 203 ? 10.032 14.002 9.465 1.00 35.88 203 GLN A C 1
ATOM 1589 O O . GLN A 1 203 ? 11.059 13.504 9.900 1.00 35.88 203 GLN A O 1
ATOM 1594 N N . CYS A 1 204 ? 9.457 13.564 8.342 1.00 28.59 204 CYS A N 1
ATOM 1595 C CA . CYS A 1 204 ? 10.081 12.567 7.458 1.00 28.59 204 CYS A CA 1
ATOM 1596 C C . CYS A 1 204 ? 10.588 13.179 6.137 1.00 28.59 204 CYS A C 1
ATOM 1598 O O . CYS A 1 204 ? 10.523 12.532 5.101 1.00 28.59 204 CYS A O 1
ATOM 1600 N N . THR A 1 205 ? 11.073 14.422 6.161 1.00 34.53 205 THR A N 1
ATOM 1601 C CA . THR A 1 205 ? 11.907 14.986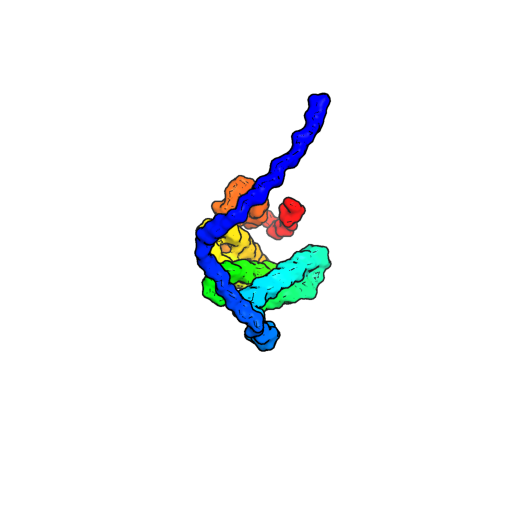 5.086 1.00 34.53 205 THR A CA 1
ATOM 1602 C C . THR A 1 205 ? 13.026 15.798 5.720 1.00 34.53 205 THR A C 1
ATOM 1604 O O . THR A 1 205 ? 12.822 16.973 6.028 1.00 34.53 205 THR A O 1
ATOM 1607 N N . GLU A 1 206 ? 14.130 15.112 6.012 1.00 29.31 206 GLU A N 1
ATOM 1608 C CA . GLU A 1 206 ? 15.545 15.495 5.825 1.00 29.31 206 GLU A CA 1
ATOM 1609 C C . GLU A 1 206 ? 16.454 14.471 6.520 1.00 29.31 206 GLU A C 1
ATOM 1611 O O . GLU A 1 206 ? 16.204 14.154 7.706 1.00 29.31 206 GLU A O 1
#

Foldseek 3Di:
DDDDDDDDDDDDDDDDDDDDDDDDPDDDPVVPPDDDPDLLNQLVVLQVQLVVLVVVCVVPVDVVSLVSSLVSLVVSLVSQDPPRPCNLVSLQSNLVSLVVVCVVPVDVVSLVSSLVSLVVSLVSQDPPRPCNLVSLQSNLVSLVVVCVVPVDVVSPVSSLVSLVVSLVNDDPPDPCNVSSCLSNPPDPDDDDDPDPPPPPPPPPDD

Radius of gyration: 28.92 Å; chains: 1; bounding box: 96×41×71 Å

pLDDT: mean 75.19, std 25.69, range [28.59, 98.19]